Protein AF-A0A353GK54-F1 (afdb_monomer_lite)

Secondary structure (DSSP, 8-state):
-----------TTSSSSSSTT-HHHHHHHHTT--HHHHHTTPEEEEEEEE--HHHHHHHH----HHHHHHHHTTTT-TTTGGGGGSHHHHHHHHHHHHHSS----HHHHHHHGGG-SEEEEEEEEEEEEE-TT-EEE----GGGTT--TTS-EEEEEEEEEEEE-TT-EEEEESSEEEEEEEEEEE-TT-EEEEE--SS-TTTT-STT-STT---

Foldseek 3Di:
DDDDDDDPDDPPPPPPPPPCDDPQVVLCVLVVHDVVCQVVFHKDKDKDWAFDLVSLLVNQEPDDLVRLQVVVCVQCPVVCVVCCPPPSVLVSQSVNSRYHVHDDDPVSVVVCNVLGGAIEIAMGGAEDEFEAQGEAEQEDDCVVVPDDLLHAHAYEYRYAEYEAEHLYEYEYERYHYGYHYNYYHYDHNYYYHYYYHLDDSVNCPDPPPDPVNHD

Structure (mmCIF, N/CA/C/O backbone):
data_AF-A0A353GK54-F1
#
_entry.id   AF-A0A353GK54-F1
#
loop_
_atom_site.group_PDB
_atom_site.id
_atom_site.type_symbol
_atom_site.label_atom_id
_atom_site.label_alt_id
_atom_site.label_comp_id
_atom_site.label_asym_id
_atom_site.label_entity_id
_atom_site.label_seq_id
_atom_site.pdbx_PDB_ins_code
_atom_site.Cartn_x
_atom_site.Cartn_y
_atom_site.Cartn_z
_atom_site.occupancy
_atom_site.B_iso_or_equiv
_atom_site.auth_seq_id
_atom_site.auth_comp_id
_atom_site.auth_asym_id
_atom_site.auth_atom_id
_atom_site.pdbx_PDB_model_num
ATOM 1 N N . MET A 1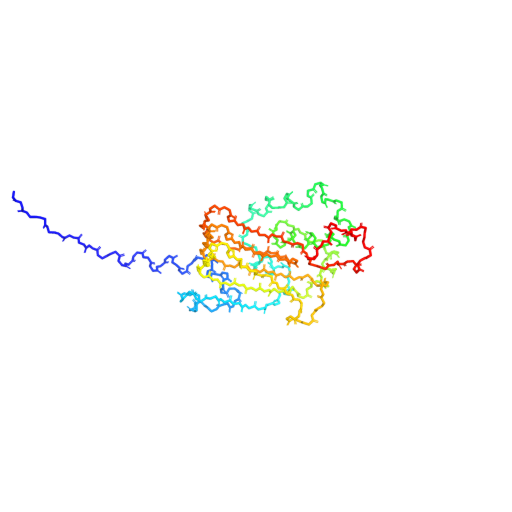 1 ? -44.451 40.530 21.357 1.00 36.16 1 MET A N 1
ATOM 2 C CA . MET A 1 1 ? -45.351 39.411 21.011 1.00 36.16 1 MET A CA 1
ATOM 3 C C . MET A 1 1 ? -45.200 39.181 19.517 1.00 36.16 1 MET A C 1
ATOM 5 O O . MET A 1 1 ? -45.558 40.076 18.771 1.00 36.16 1 MET A O 1
ATOM 9 N N . THR A 1 2 ? -44.299 38.265 19.138 1.00 37.62 2 THR A N 1
ATOM 10 C CA . THR A 1 2 ? -44.623 36.966 18.488 1.00 37.62 2 THR A CA 1
ATOM 11 C C . THR A 1 2 ? -45.046 37.216 17.031 1.00 37.62 2 THR A C 1
ATOM 13 O O . THR A 1 2 ? -46.020 37.915 16.804 1.00 37.62 2 THR A O 1
ATOM 16 N N . THR A 1 3 ? -44.291 36.812 16.004 1.00 33.19 3 THR A N 1
ATOM 17 C CA . THR A 1 3 ? -44.149 35.407 15.584 1.00 33.19 3 THR A CA 1
ATOM 18 C C . THR A 1 3 ? -42.961 35.230 14.624 1.00 33.19 3 THR A C 1
ATOM 20 O O . THR A 1 3 ? -42.839 35.953 13.638 1.00 33.19 3 THR A O 1
ATOM 23 N N . LEU A 1 4 ? -42.113 34.244 14.930 1.00 37.47 4 LEU A N 1
ATOM 24 C CA . LEU A 1 4 ? -41.144 33.597 14.039 1.00 37.47 4 LEU A CA 1
ATOM 25 C C . LEU A 1 4 ? -41.892 32.633 13.108 1.00 37.47 4 LEU A C 1
ATOM 27 O O . LEU A 1 4 ? -42.652 31.808 13.608 1.00 37.47 4 LEU A O 1
ATOM 31 N N . LEU A 1 5 ? -41.642 32.687 11.798 1.00 36.38 5 LEU A N 1
ATOM 32 C CA . LEU A 1 5 ? -42.006 31.618 10.862 1.00 36.38 5 LEU A CA 1
ATOM 33 C C . LEU A 1 5 ? -40.873 31.398 9.849 1.00 36.38 5 LEU A C 1
ATOM 35 O O . LEU A 1 5 ? -40.682 32.177 8.922 1.00 36.38 5 LEU A O 1
ATOM 39 N N . ASN A 1 6 ? -40.118 30.334 10.123 1.00 36.62 6 ASN A N 1
ATOM 40 C CA . ASN A 1 6 ? -39.651 29.283 9.217 1.00 36.62 6 ASN A CA 1
ATOM 41 C C . ASN A 1 6 ? -39.195 29.668 7.800 1.00 36.62 6 ASN A C 1
ATOM 43 O O . ASN A 1 6 ? -40.001 29.715 6.878 1.00 36.62 6 ASN A O 1
ATOM 47 N N . ASN A 1 7 ? -37.873 29.720 7.621 1.00 32.91 7 ASN A N 1
ATOM 48 C CA . ASN A 1 7 ? -37.203 29.283 6.395 1.00 32.91 7 ASN A CA 1
ATOM 49 C C . ASN A 1 7 ? -36.235 28.149 6.765 1.00 32.91 7 ASN A C 1
ATOM 51 O O . ASN A 1 7 ? -35.078 28.391 7.093 1.00 32.91 7 ASN A O 1
ATOM 55 N N . LEU A 1 8 ? -36.734 26.913 6.751 1.00 35.00 8 LEU A N 1
ATOM 56 C CA . LEU A 1 8 ? -35.899 25.725 6.585 1.00 35.00 8 LEU A CA 1
ATOM 57 C C . LEU A 1 8 ? -35.830 25.481 5.079 1.00 35.00 8 LEU A C 1
ATOM 59 O O . LEU A 1 8 ? -36.733 24.880 4.502 1.00 35.00 8 LEU A O 1
ATOM 63 N N . GLN A 1 9 ? -34.805 26.044 4.441 1.00 37.19 9 GLN A N 1
ATOM 64 C CA . GLN A 1 9 ? -34.390 25.588 3.124 1.00 37.19 9 GLN A CA 1
ATOM 65 C C . GLN A 1 9 ? -33.602 24.297 3.311 1.00 37.19 9 GLN A C 1
ATOM 67 O O . GLN A 1 9 ? -32.591 24.260 4.009 1.00 37.19 9 GLN A O 1
ATOM 72 N N . ASP A 1 10 ? -34.165 23.265 2.702 1.00 38.81 10 ASP A N 1
ATOM 73 C CA . ASP A 1 10 ? -33.601 21.976 2.345 1.00 38.81 10 ASP A CA 1
ATOM 74 C C . ASP A 1 10 ? -32.083 22.045 2.091 1.00 38.81 10 ASP A C 1
ATOM 76 O O . ASP A 1 10 ? -31.622 22.626 1.110 1.00 38.81 10 ASP A O 1
ATOM 80 N N . THR A 1 11 ? -31.291 21.476 3.001 1.00 37.97 11 THR A N 1
ATOM 81 C CA . THR A 1 11 ? -29.832 21.323 2.862 1.00 37.97 11 THR A CA 1
ATOM 82 C C . THR A 1 11 ? -29.451 19.956 2.287 1.00 37.97 11 THR A C 1
ATOM 84 O O . THR A 1 11 ? -28.332 19.492 2.492 1.00 37.97 11 THR A O 1
ATOM 87 N N . SER A 1 12 ? -30.369 19.279 1.597 1.00 40.59 12 SER A N 1
ATOM 88 C CA . SER A 1 12 ? -30.141 17.928 1.072 1.00 40.59 12 SER A CA 1
ATOM 89 C C . SER A 1 12 ? -29.325 17.885 -0.232 1.00 40.59 12 SER A C 1
ATOM 91 O O . SER A 1 12 ? -28.786 16.833 -0.559 1.00 40.59 12 SER A O 1
ATOM 93 N N . ASP A 1 13 ? -29.106 19.020 -0.905 1.00 35.91 13 ASP A N 1
ATOM 94 C CA . ASP A 1 13 ? -28.484 19.044 -2.242 1.00 35.91 13 ASP A CA 1
ATOM 95 C C . ASP A 1 13 ? -27.024 19.537 -2.297 1.00 35.91 13 ASP A C 1
ATOM 97 O O . ASP A 1 13 ? -26.462 19.685 -3.381 1.00 35.91 13 ASP A O 1
ATOM 101 N N . PHE A 1 14 ? -26.360 19.764 -1.157 1.00 35.44 14 PHE A N 1
ATOM 102 C CA . PHE A 1 14 ? -24.962 20.241 -1.150 1.00 35.44 14 PHE A CA 1
ATOM 103 C C . PHE A 1 14 ? -23.890 19.149 -1.002 1.00 35.44 14 PHE A C 1
ATOM 105 O O . PHE A 1 14 ? -22.706 19.469 -1.050 1.00 35.44 14 PHE A O 1
ATOM 112 N N . ASN A 1 15 ? -24.272 17.874 -0.848 1.00 40.94 15 ASN A N 1
ATOM 113 C CA . ASN A 1 15 ? -23.339 16.816 -0.431 1.00 40.94 15 ASN A CA 1
ATOM 114 C C . ASN A 1 15 ? -23.308 15.549 -1.302 1.00 40.94 15 ASN A C 1
ATOM 116 O O . ASN A 1 15 ? -22.659 14.587 -0.917 1.00 40.94 15 ASN A O 1
ATOM 120 N N . SER A 1 16 ? -23.944 15.508 -2.474 1.00 39.19 16 SER A N 1
ATOM 121 C CA . SER A 1 16 ? -23.876 14.321 -3.351 1.00 39.19 16 SER A CA 1
ATOM 122 C C . SER A 1 16 ? -22.817 14.422 -4.458 1.00 39.19 16 SER A C 1
ATOM 124 O O . SER A 1 16 ? -22.356 13.400 -4.958 1.00 39.19 16 SER A O 1
ATOM 126 N N . ALA A 1 17 ? -22.365 15.632 -4.805 1.00 35.38 17 ALA A N 1
ATOM 127 C CA . ALA A 1 17 ? -21.433 15.864 -5.915 1.00 35.38 17 ALA A CA 1
ATOM 128 C C . ALA A 1 17 ? -19.939 15.917 -5.518 1.00 35.38 17 ALA A C 1
ATOM 130 O O . ALA A 1 17 ? -19.083 15.962 -6.399 1.00 35.38 17 ALA A O 1
ATOM 131 N N . SER A 1 18 ? -19.597 15.901 -4.221 1.00 44.91 18 SER A N 1
ATOM 132 C CA . SER A 1 18 ? -18.201 15.928 -3.734 1.00 44.91 18 SER A CA 1
ATOM 133 C C . SER A 1 18 ? -17.635 14.556 -3.339 1.00 44.91 18 SER A C 1
ATOM 135 O O . SER A 1 18 ? -16.427 14.435 -3.160 1.00 44.91 18 SER A O 1
ATOM 137 N N . PHE A 1 19 ? -18.465 13.510 -3.258 1.00 44.91 19 PHE A N 1
ATOM 138 C CA . PHE A 1 19 ? -18.030 12.155 -2.885 1.00 44.91 19 PHE A CA 1
ATOM 139 C C . PHE A 1 19 ? -17.569 11.299 -4.073 1.00 44.91 19 PHE A C 1
ATOM 141 O O . PHE A 1 19 ? -16.802 10.361 -3.883 1.00 44.91 19 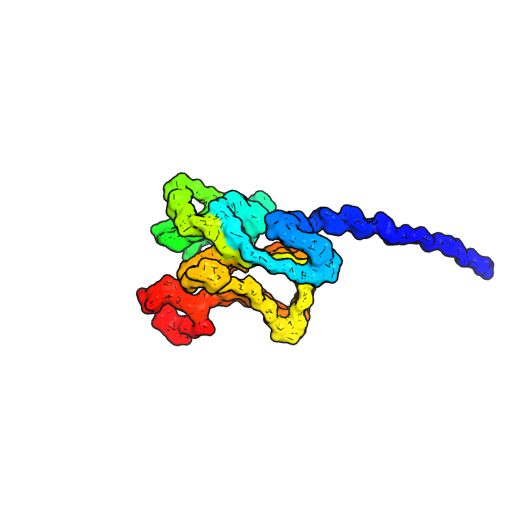PHE A O 1
ATOM 148 N N . GLN A 1 20 ? -17.968 11.639 -5.302 1.00 43.00 20 GLN A N 1
ATOM 149 C CA . GLN A 1 20 ? -17.615 10.884 -6.515 1.00 43.00 20 GLN A CA 1
ATOM 150 C C . GLN A 1 20 ? -16.184 11.135 -7.035 1.00 43.00 20 GLN A C 1
ATOM 152 O O . GLN A 1 20 ? -15.803 10.537 -8.033 1.00 43.00 20 GLN A O 1
ATOM 157 N N . ASN A 1 21 ? -15.375 11.965 -6.360 1.00 53.88 21 ASN A N 1
ATOM 158 C CA . ASN A 1 21 ? -13.991 12.278 -6.756 1.00 53.88 21 ASN A CA 1
ATOM 159 C C . ASN A 1 21 ? -12.983 12.193 -5.590 1.00 53.88 21 ASN A C 1
ATOM 161 O O . ASN A 1 21 ? -11.976 12.903 -5.593 1.00 53.88 21 ASN A O 1
ATOM 165 N N . SER A 1 22 ? -13.230 11.368 -4.568 1.00 79.50 22 SER A N 1
ATOM 166 C CA . SER A 1 22 ? -12.184 11.094 -3.577 1.00 79.50 22 SER A CA 1
ATOM 167 C C . SER A 1 22 ? -11.106 10.197 -4.196 1.00 79.50 22 SER A C 1
ATOM 169 O O . SER A 1 22 ? -11.397 9.275 -4.961 1.00 79.50 22 SER A O 1
ATOM 171 N N . GLU A 1 23 ? -9.842 10.464 -3.863 1.00 91.50 23 GLU A N 1
ATOM 172 C CA . GLU A 1 23 ? -8.692 9.635 -4.251 1.00 91.50 23 GLU A CA 1
ATOM 173 C C . GLU A 1 23 ? -8.919 8.145 -3.938 1.00 91.50 23 GLU A C 1
ATOM 175 O O . GLU A 1 23 ? -8.514 7.286 -4.719 1.00 91.50 23 GLU A O 1
ATOM 180 N N . PHE A 1 24 ? -9.666 7.859 -2.863 1.00 95.44 24 PHE A N 1
ATOM 181 C CA . PHE A 1 24 ? -10.167 6.534 -2.509 1.00 95.44 24 PHE A CA 1
ATOM 182 C C . PHE A 1 24 ? -10.844 5.811 -3.679 1.00 95.44 24 PHE A C 1
ATOM 184 O O . PHE A 1 24 ? -10.430 4.711 -4.039 1.00 95.44 24 PHE A O 1
ATOM 191 N N . TYR A 1 25 ? -11.893 6.407 -4.262 1.00 95.38 25 TYR A N 1
ATOM 192 C CA . TYR A 1 25 ? -12.693 5.760 -5.304 1.00 95.38 25 TYR A CA 1
ATOM 193 C C . TYR A 1 25 ? -11.931 5.670 -6.624 1.00 95.38 25 TYR A C 1
ATOM 195 O O . TYR A 1 25 ? -12.057 4.669 -7.325 1.00 95.38 25 TYR A O 1
ATOM 203 N N . ALA A 1 26 ? -11.099 6.669 -6.936 1.00 94.94 26 ALA A N 1
ATOM 204 C CA . ALA A 1 26 ? -10.225 6.618 -8.105 1.00 94.94 26 ALA A CA 1
ATOM 205 C C . ALA A 1 26 ? -9.241 5.439 -8.014 1.00 94.94 26 ALA A C 1
ATOM 207 O O . ALA A 1 26 ? -9.058 4.699 -8.981 1.00 94.94 26 ALA A O 1
ATOM 208 N N . LEU A 1 27 ? -8.648 5.226 -6.837 1.00 96.12 27 LEU A N 1
ATOM 209 C CA . LEU A 1 27 ? -7.721 4.124 -6.608 1.00 96.12 27 LEU A CA 1
ATOM 210 C C . LEU A 1 27 ? -8.433 2.772 -6.537 1.00 96.12 27 LEU A C 1
ATOM 212 O O . LEU A 1 27 ? -7.977 1.814 -7.150 1.00 96.12 27 LEU A O 1
ATOM 216 N N . ALA A 1 28 ? -9.581 2.697 -5.863 1.00 96.94 28 ALA A N 1
ATOM 217 C CA . ALA A 1 28 ? -10.411 1.495 -5.833 1.00 96.94 28 ALA A CA 1
ATOM 218 C C . ALA A 1 28 ? -10.820 1.061 -7.249 1.00 96.94 28 ALA A C 1
ATOM 220 O O . ALA A 1 28 ? -10.727 -0.119 -7.583 1.00 96.94 28 ALA A O 1
ATOM 221 N N . GLN A 1 29 ? -11.194 2.016 -8.106 1.00 96.25 29 GLN A N 1
ATOM 222 C CA . GLN A 1 29 ? -11.504 1.748 -9.506 1.00 96.25 29 GLN A CA 1
ATOM 223 C C . GLN A 1 29 ? -10.281 1.233 -10.275 1.00 96.25 29 GLN A C 1
ATOM 225 O O . GLN A 1 29 ? -10.407 0.273 -11.032 1.00 96.25 29 GLN A O 1
ATOM 230 N N . ALA A 1 30 ? -9.103 1.833 -10.075 1.00 95.38 30 ALA A N 1
ATOM 231 C CA . ALA A 1 30 ? -7.861 1.384 -10.709 1.00 95.38 30 ALA A CA 1
ATOM 232 C C . ALA A 1 30 ? -7.455 -0.039 -10.280 1.00 95.38 30 ALA A C 1
ATOM 234 O O . ALA A 1 30 ? -6.877 -0.776 -11.072 1.00 95.38 30 ALA A O 1
ATOM 235 N N . LEU A 1 31 ? -7.811 -0.440 -9.056 1.00 95.75 31 LEU A N 1
ATOM 236 C CA . LEU A 1 31 ? -7.628 -1.796 -8.529 1.00 95.75 31 LEU A CA 1
ATOM 237 C C . LEU A 1 31 ? -8.717 -2.783 -8.985 1.00 95.75 31 LEU A C 1
ATOM 239 O O . LEU A 1 31 ? -8.662 -3.960 -8.638 1.00 95.75 31 LEU A O 1
ATOM 243 N N . GLY A 1 32 ? -9.721 -2.327 -9.741 1.00 96.19 32 GLY A N 1
ATOM 244 C CA . GLY A 1 32 ? -10.839 -3.161 -10.183 1.00 96.19 32 GLY A CA 1
ATOM 245 C C . GLY A 1 32 ? -11.815 -3.538 -9.064 1.00 96.19 32 GLY A C 1
ATOM 246 O O . GLY A 1 32 ? -12.544 -4.520 -9.199 1.00 96.19 32 GLY A O 1
ATOM 247 N N . HIS A 1 33 ? -11.833 -2.791 -7.956 1.00 97.88 33 HIS A N 1
ATOM 248 C CA . HIS A 1 33 ? -12.764 -3.022 -6.856 1.00 97.88 33 HIS A CA 1
ATOM 249 C C . HIS A 1 33 ? -14.171 -2.504 -7.179 1.00 97.88 33 HIS A C 1
ATOM 251 O O . HIS A 1 33 ? -14.352 -1.510 -7.884 1.00 97.88 33 HIS A O 1
ATOM 257 N N . ASP A 1 34 ? -15.176 -3.194 -6.642 1.00 97.06 34 ASP A N 1
ATOM 258 C CA . ASP A 1 34 ? -16.588 -2.894 -6.862 1.00 97.06 34 ASP A CA 1
ATOM 259 C C . ASP A 1 34 ? -17.010 -1.665 -6.044 1.00 97.06 34 ASP A C 1
ATOM 261 O O . ASP A 1 34 ? -17.098 -1.708 -4.816 1.00 97.06 34 ASP A O 1
ATOM 265 N N . LEU A 1 35 ? -17.254 -0.547 -6.731 1.00 95.88 35 LEU A N 1
ATOM 266 C CA . LEU A 1 35 ? -17.563 0.722 -6.075 1.00 95.88 35 LEU A CA 1
ATOM 267 C C . LEU A 1 35 ? -18.936 0.718 -5.392 1.00 95.88 35 LEU A C 1
ATOM 269 O O . LEU A 1 35 ? -19.119 1.461 -4.429 1.00 95.88 35 LEU A O 1
ATOM 273 N N . GLU A 1 36 ? -19.882 -0.100 -5.866 1.00 95.19 36 GLU A N 1
ATOM 274 C CA . GLU A 1 36 ? -21.208 -0.219 -5.254 1.00 95.19 36 GLU A CA 1
ATOM 275 C C . GLU A 1 36 ? -21.068 -0.871 -3.878 1.00 95.19 36 GLU A C 1
ATOM 277 O O . GLU A 1 36 ? -21.439 -0.263 -2.873 1.00 95.19 36 GLU A O 1
ATOM 282 N N . LYS A 1 37 ? -20.365 -2.006 -3.808 1.00 95.75 37 LYS A N 1
ATOM 283 C CA . LYS A 1 37 ? -20.032 -2.680 -2.542 1.00 95.75 37 LYS A CA 1
ATOM 284 C C . LYS A 1 37 ? -19.296 -1.776 -1.560 1.00 95.75 37 LYS A C 1
ATOM 286 O O . LYS A 1 37 ? -19.637 -1.723 -0.381 1.00 95.75 37 LYS A O 1
ATOM 291 N N . LEU A 1 38 ? -18.305 -1.023 -2.040 1.00 95.88 38 LEU A N 1
ATOM 292 C CA . LEU A 1 38 ? -17.570 -0.079 -1.193 1.00 95.88 38 LEU A CA 1
ATOM 293 C C . LEU A 1 38 ? -18.480 1.030 -0.647 1.00 95.88 38 LEU A C 1
ATOM 295 O O . LEU A 1 38 ? -18.333 1.422 0.510 1.00 95.88 38 LEU A O 1
ATOM 299 N N . SER A 1 39 ? -19.427 1.521 -1.453 1.00 92.19 39 SER A N 1
ATOM 300 C CA . SER A 1 39 ? -20.397 2.536 -1.023 1.00 92.19 39 SER A CA 1
ATOM 301 C C . SER A 1 39 ? -21.405 2.008 0.005 1.00 92.19 39 SER A C 1
ATOM 303 O O . SER A 1 39 ? -21.896 2.774 0.833 1.00 92.19 39 SER A O 1
ATOM 305 N N . GLU A 1 40 ? -21.652 0.697 0.002 1.00 94.38 40 GLU A N 1
ATOM 306 C CA . GLU A 1 40 ? -22.457 -0.016 1.000 1.00 94.38 40 GLU A CA 1
ATOM 307 C C . GLU A 1 40 ? -21.662 -0.356 2.277 1.00 94.38 40 GLU A C 1
ATOM 309 O O . GLU A 1 40 ? -22.225 -0.868 3.246 1.00 94.38 40 GLU A O 1
ATOM 314 N N . GLY A 1 41 ? -20.367 -0.020 2.317 1.00 91.56 41 GLY A N 1
ATOM 315 C CA . GLY A 1 41 ? -19.484 -0.248 3.461 1.00 91.56 41 GLY A CA 1
ATOM 316 C C . GLY A 1 41 ? -18.809 -1.620 3.475 1.00 91.56 41 GLY A C 1
ATOM 317 O O . GLY A 1 41 ? -18.182 -1.972 4.475 1.00 91.56 41 GLY A O 1
ATOM 318 N N . GLU A 1 42 ? -18.909 -2.396 2.393 1.00 96.31 42 GLU A N 1
ATOM 319 C CA . GLU A 1 42 ? -18.187 -3.661 2.271 1.00 96.31 42 GLU A CA 1
ATOM 320 C C . GLU A 1 42 ? -16.682 -3.441 2.044 1.00 96.31 42 GLU A C 1
ATOM 322 O O . GLU A 1 42 ? -16.234 -2.424 1.511 1.00 96.31 42 GLU A O 1
ATOM 327 N N . GLU A 1 43 ? -15.887 -4.438 2.432 1.00 97.69 43 GLU A N 1
ATOM 328 C CA . GLU A 1 43 ? -14.460 -4.516 2.124 1.00 97.69 43 GLU A CA 1
ATOM 329 C C . GLU A 1 43 ? -14.264 -5.307 0.823 1.00 97.69 43 GLU A C 1
ATOM 331 O O . GLU A 1 43 ? -14.739 -6.435 0.687 1.00 97.69 43 GLU A O 1
ATOM 336 N N . CYS A 1 44 ? -13.533 -4.731 -0.132 1.00 98.38 44 CYS A N 1
ATOM 337 C CA . CYS A 1 44 ? -13.073 -5.440 -1.322 1.00 98.38 44 CYS A CA 1
ATOM 338 C C . CYS A 1 44 ? -11.629 -5.900 -1.119 1.00 98.38 44 CYS A C 1
ATOM 340 O O . CYS A 1 44 ? -10.776 -5.099 -0.739 1.00 98.38 44 CYS A O 1
ATOM 342 N N . CYS A 1 45 ? -11.349 -7.166 -1.428 1.00 98.19 45 CYS A N 1
ATOM 343 C CA . CYS A 1 45 ? -10.002 -7.728 -1.441 1.00 98.19 45 CYS A CA 1
ATOM 344 C C . CYS A 1 45 ? -9.779 -8.466 -2.759 1.00 98.19 45 CYS A C 1
ATOM 346 O O . CYS A 1 45 ? -10.550 -9.361 -3.112 1.00 98.19 45 CYS A O 1
ATOM 348 N N . THR A 1 46 ? -8.713 -8.115 -3.468 1.00 97.44 46 THR A N 1
ATOM 349 C CA . THR A 1 46 ? -8.288 -8.790 -4.694 1.00 97.44 46 THR A CA 1
ATOM 350 C C . THR A 1 46 ? -6.800 -9.112 -4.645 1.00 97.44 46 THR A C 1
ATOM 352 O O . THR A 1 46 ? -6.040 -8.555 -3.852 1.00 97.44 46 THR A O 1
ATOM 355 N N . TYR A 1 47 ? -6.395 -10.050 -5.494 1.00 97.56 47 TYR A N 1
ATOM 356 C CA . TYR A 1 47 ? -5.004 -10.414 -5.716 1.00 97.56 47 TYR A CA 1
ATOM 357 C C . TYR A 1 47 ? -4.686 -10.090 -7.170 1.00 97.56 47 TYR A C 1
ATOM 359 O O . TYR A 1 47 ? -5.347 -10.616 -8.067 1.00 97.56 47 TYR A O 1
ATOM 367 N N . ILE A 1 48 ? -3.735 -9.188 -7.394 1.00 96.50 48 ILE A N 1
ATOM 368 C CA . ILE A 1 48 ? -3.400 -8.669 -8.722 1.00 96.50 48 ILE A CA 1
ATOM 369 C C . ILE A 1 48 ? -1.919 -8.871 -9.026 1.00 96.50 48 ILE A C 1
ATOM 371 O O . ILE A 1 48 ? -1.084 -8.966 -8.124 1.00 96.50 48 ILE A O 1
ATOM 375 N N . GLU A 1 49 ? -1.615 -8.905 -10.316 1.00 96.56 49 GLU A N 1
ATOM 376 C CA . GLU A 1 49 ? -0.260 -8.908 -10.854 1.00 96.56 49 GLU A CA 1
ATOM 377 C C . GLU A 1 49 ? 0.019 -7.544 -11.485 1.00 96.56 49 GLU A C 1
ATOM 379 O O . GLU A 1 49 ? -0.768 -7.075 -12.310 1.00 96.56 49 GLU A O 1
ATOM 384 N N . ILE A 1 50 ? 1.130 -6.907 -11.110 1.00 96.38 50 ILE A N 1
ATOM 385 C CA . ILE A 1 50 ? 1.564 -5.641 -11.709 1.00 96.38 50 ILE A CA 1
ATOM 386 C C . ILE A 1 50 ? 2.780 -5.909 -12.610 1.00 96.38 50 ILE A C 1
ATOM 388 O O . ILE A 1 50 ? 3.865 -6.206 -12.106 1.00 96.38 50 ILE A O 1
ATOM 392 N N . PRO A 1 51 ? 2.638 -5.814 -13.942 1.00 94.94 51 PRO A N 1
ATOM 393 C CA . PRO A 1 51 ? 3.655 -6.255 -14.895 1.00 94.94 51 PRO A CA 1
ATOM 394 C C . PRO A 1 51 ? 4.831 -5.288 -15.056 1.00 94.94 51 PRO A C 1
ATOM 396 O O . PRO A 1 51 ? 5.863 -5.686 -15.596 1.00 94.94 51 PRO A O 1
ATOM 399 N N . THR A 1 52 ? 4.692 -4.021 -14.654 1.00 93.31 52 THR A N 1
ATOM 400 C CA . THR A 1 52 ? 5.718 -2.991 -14.871 1.00 93.31 52 THR A CA 1
ATOM 401 C C . THR A 1 52 ? 5.905 -2.091 -13.655 1.00 93.31 52 THR A C 1
ATOM 403 O O . THR A 1 52 ? 4.991 -1.881 -12.859 1.00 93.31 52 THR A O 1
ATOM 406 N N . LEU A 1 53 ? 7.101 -1.513 -13.524 1.00 92.00 53 LEU A N 1
ATOM 407 C CA . LEU A 1 53 ? 7.403 -0.565 -12.447 1.00 92.00 53 LEU A CA 1
ATOM 408 C C . LEU A 1 53 ? 6.666 0.763 -12.636 1.00 92.00 53 LEU A C 1
ATOM 410 O O . LEU A 1 53 ? 6.352 1.442 -11.664 1.00 92.00 53 LEU A O 1
ATOM 414 N N . GLU A 1 54 ? 6.362 1.124 -13.880 1.00 92.44 54 GLU A N 1
ATOM 415 C CA . GLU A 1 54 ? 5.524 2.265 -14.223 1.00 92.44 54 GLU A CA 1
ATOM 416 C C . GLU A 1 54 ? 4.087 2.069 -13.715 1.00 92.44 54 GLU A C 1
ATOM 418 O O . GLU A 1 54 ? 3.565 2.944 -13.028 1.00 92.44 54 GLU A O 1
ATOM 423 N N . GLU A 1 55 ? 3.480 0.904 -13.950 1.00 94.94 55 GLU A N 1
ATOM 424 C CA . GLU A 1 55 ? 2.156 0.587 -13.395 1.00 94.94 55 GLU A CA 1
ATOM 425 C C . GLU A 1 55 ? 2.189 0.492 -11.865 1.00 94.94 55 GLU A C 1
ATOM 427 O O . GLU A 1 55 ? 1.300 1.010 -11.189 1.00 94.94 55 GLU A O 1
ATOM 432 N N . ALA A 1 56 ? 3.252 -0.084 -11.295 1.00 95.06 56 ALA A N 1
ATOM 433 C CA . ALA A 1 56 ? 3.448 -0.116 -9.847 1.00 95.06 56 ALA A CA 1
ATOM 434 C C . ALA A 1 56 ? 3.532 1.298 -9.264 1.00 95.06 56 ALA A C 1
ATOM 436 O O . ALA A 1 56 ? 2.944 1.576 -8.222 1.00 95.06 56 ALA A O 1
ATOM 437 N N . ARG A 1 57 ? 4.221 2.221 -9.942 1.00 94.50 57 ARG A N 1
ATOM 438 C CA . ARG A 1 57 ? 4.315 3.627 -9.536 1.00 94.50 57 ARG A CA 1
ATOM 439 C C . ARG A 1 57 ? 2.947 4.304 -9.493 1.00 94.50 57 ARG A C 1
ATOM 441 O O . ARG A 1 57 ? 2.727 5.111 -8.587 1.00 94.50 57 ARG A O 1
ATOM 448 N N . ASP A 1 58 ? 2.077 3.993 -10.449 1.00 93.00 58 ASP A N 1
ATOM 449 C CA . ASP A 1 58 ? 0.740 4.577 -10.566 1.00 93.00 58 ASP A CA 1
ATOM 450 C C . ASP A 1 58 ? -0.255 3.978 -9.562 1.00 93.00 58 ASP A C 1
ATOM 452 O O . ASP A 1 58 ? -1.090 4.707 -9.018 1.00 93.00 58 ASP A O 1
ATOM 456 N N . LEU A 1 59 ? -0.146 2.679 -9.275 1.00 95.00 59 LEU A N 1
ATOM 457 C CA . LEU A 1 59 ? -1.032 1.980 -8.343 1.00 95.00 59 LEU A CA 1
ATOM 458 C C . LEU A 1 59 ? -0.566 2.109 -6.889 1.00 95.00 59 LEU A C 1
ATOM 460 O O . LEU A 1 59 ? -1.344 2.497 -6.024 1.00 95.00 59 LEU A O 1
ATOM 464 N N . LEU A 1 60 ? 0.706 1.842 -6.600 1.00 95.81 60 LEU A N 1
ATOM 465 C CA . LEU A 1 60 ? 1.212 1.719 -5.229 1.00 95.81 60 LEU A CA 1
ATOM 466 C C . LEU A 1 60 ? 1.591 3.056 -4.585 1.00 95.81 60 LEU A C 1
ATOM 468 O O . LEU A 1 60 ? 1.840 3.092 -3.382 1.00 95.81 60 LEU A O 1
ATOM 472 N N . SER A 1 61 ? 1.673 4.163 -5.328 1.00 94.38 61 SER A N 1
ATOM 473 C CA . SER A 1 61 ? 2.107 5.444 -4.762 1.00 94.38 61 SER A CA 1
ATOM 474 C C . SER A 1 61 ? 1.304 6.626 -5.277 1.00 94.38 61 SER A C 1
ATOM 476 O O . SER A 1 61 ? 1.358 6.991 -6.452 1.00 94.38 61 SER A O 1
ATOM 478 N N . ARG A 1 62 ? 0.642 7.316 -4.344 1.00 92.81 62 ARG A N 1
ATOM 479 C CA . ARG A 1 62 ? -0.063 8.569 -4.622 1.00 92.81 62 ARG A CA 1
ATOM 480 C C . ARG A 1 62 ? 0.734 9.846 -4.373 1.00 92.81 62 ARG A C 1
ATOM 482 O O . ARG A 1 62 ? 0.194 10.936 -4.507 1.00 92.81 62 ARG A O 1
ATOM 489 N N . ALA A 1 63 ? 2.028 9.715 -4.089 1.00 92.31 63 ALA A N 1
ATOM 490 C CA . ALA A 1 63 ? 2.879 10.862 -3.806 1.00 92.31 63 ALA A CA 1
ATOM 491 C C . ALA A 1 63 ? 2.927 11.861 -4.973 1.00 92.31 63 ALA A C 1
ATOM 493 O O . ALA A 1 63 ? 3.160 11.469 -6.128 1.00 92.31 63 ALA A O 1
ATOM 494 N N . THR A 1 64 ? 2.776 13.147 -4.656 1.00 92.56 64 THR A N 1
ATOM 495 C CA . THR A 1 64 ? 2.962 14.252 -5.606 1.00 92.56 64 THR A CA 1
ATOM 496 C C . THR A 1 64 ? 4.413 14.312 -6.104 1.00 92.56 64 THR A C 1
ATOM 498 O O . THR A 1 64 ? 5.312 13.737 -5.478 1.00 92.56 64 THR A O 1
ATOM 501 N N . PRO A 1 65 ? 4.703 14.999 -7.226 1.00 93.56 65 PRO A N 1
ATOM 502 C CA . PRO A 1 65 ? 6.081 15.195 -7.680 1.00 93.56 65 PRO A CA 1
ATOM 503 C C . PRO A 1 65 ? 6.996 15.775 -6.591 1.00 93.56 65 PRO A C 1
ATOM 505 O O . PRO A 1 65 ? 8.127 15.319 -6.423 1.00 93.56 65 PRO A O 1
ATOM 508 N N . GLU A 1 66 ? 6.497 16.730 -5.809 1.00 93.94 66 GLU A N 1
ATOM 509 C CA . GLU A 1 66 ? 7.226 17.366 -4.715 1.00 93.94 66 GLU A CA 1
ATOM 510 C C . GLU A 1 66 ? 7.492 16.379 -3.569 1.00 93.94 66 GLU A C 1
ATOM 512 O O . GLU A 1 66 ? 8.624 16.267 -3.092 1.00 93.94 66 GLU A O 1
ATOM 517 N N . GLU A 1 67 ? 6.486 15.602 -3.162 1.00 93.88 67 GLU A N 1
ATOM 518 C CA . GLU A 1 67 ? 6.638 14.567 -2.133 1.00 93.88 67 GLU A CA 1
ATOM 519 C C . GLU A 1 67 ? 7.611 13.474 -2.565 1.00 93.88 67 GLU A C 1
ATOM 521 O O . GLU A 1 67 ? 8.401 12.988 -1.757 1.00 93.88 67 GLU A O 1
ATOM 526 N N . ARG A 1 68 ? 7.607 13.105 -3.848 1.00 93.88 68 ARG A N 1
ATOM 527 C CA . ARG A 1 68 ? 8.544 12.122 -4.404 1.00 93.88 68 ARG A CA 1
ATOM 528 C C . ARG A 1 68 ? 9.989 12.593 -4.304 1.00 93.88 68 ARG A C 1
ATOM 530 O O . ARG A 1 68 ? 10.860 11.779 -4.003 1.00 93.88 68 ARG A O 1
ATOM 537 N N . VAL A 1 69 ? 10.253 13.886 -4.500 1.00 92.06 69 VAL A N 1
ATOM 538 C CA . VAL A 1 69 ? 11.588 14.469 -4.283 1.00 92.06 69 VAL A CA 1
ATOM 539 C C . VAL A 1 69 ? 11.997 14.364 -2.814 1.00 92.06 69 VAL A C 1
ATOM 541 O O . VAL A 1 69 ? 13.137 14.001 -2.530 1.00 92.06 69 VAL A O 1
ATOM 544 N N . VAL A 1 70 ? 11.079 14.627 -1.880 1.00 91.00 70 VAL A N 1
ATOM 545 C CA . VAL A 1 70 ? 11.349 14.489 -0.439 1.00 91.00 70 VAL A CA 1
ATOM 546 C C . VAL A 1 70 ? 11.617 13.028 -0.072 1.00 91.00 70 VAL A C 1
ATOM 548 O O . VAL A 1 70 ? 12.637 12.730 0.546 1.00 91.00 70 VAL A O 1
ATOM 551 N N . ARG A 1 71 ? 10.767 12.095 -0.518 1.00 90.81 71 ARG A N 1
ATOM 552 C CA . ARG A 1 71 ? 10.950 10.648 -0.309 1.00 90.81 71 ARG A CA 1
ATOM 553 C C . ARG A 1 71 ? 12.267 10.149 -0.894 1.00 90.81 71 ARG A C 1
ATOM 555 O O . ARG A 1 71 ? 12.910 9.289 -0.310 1.00 90.81 71 ARG A O 1
ATOM 562 N N . GLN A 1 72 ? 12.733 10.718 -2.004 1.00 89.38 72 GLN A N 1
ATOM 563 C CA . GLN A 1 72 ? 14.008 10.314 -2.597 1.00 89.38 72 GLN A CA 1
ATOM 564 C C . GLN A 1 72 ? 15.200 10.523 -1.654 1.00 89.38 72 GLN A C 1
ATOM 566 O O . GLN A 1 72 ? 16.207 9.842 -1.806 1.00 89.38 72 GLN A O 1
ATOM 571 N N . GLN A 1 73 ? 15.095 11.425 -0.674 1.00 84.44 73 GLN A N 1
ATOM 572 C CA . GLN A 1 73 ? 16.153 11.665 0.309 1.00 84.44 73 GLN A CA 1
ATOM 573 C C . GLN A 1 73 ? 16.293 10.520 1.322 1.00 84.44 73 GLN A C 1
ATOM 575 O O . GLN A 1 73 ? 17.359 10.368 1.920 1.00 84.44 73 GLN A O 1
ATOM 580 N N . THR A 1 74 ? 15.242 9.715 1.525 1.00 79.94 74 THR A N 1
ATOM 581 C CA . THR A 1 74 ? 15.295 8.546 2.413 1.00 79.94 74 THR A CA 1
ATOM 582 C C . THR A 1 74 ? 15.892 7.338 1.703 1.00 79.94 74 THR A C 1
ATOM 584 O O . THR A 1 74 ? 16.618 6.573 2.333 1.00 79.94 74 THR A O 1
ATOM 587 N N . PHE A 1 75 ? 15.658 7.197 0.395 1.00 70.12 75 PHE A N 1
ATOM 588 C CA . PHE A 1 75 ? 16.318 6.201 -0.450 1.00 70.12 75 PHE A CA 1
ATOM 589 C C . PHE A 1 75 ? 17.788 6.592 -0.681 1.00 70.12 75 PHE A C 1
ATOM 591 O O . PHE A 1 75 ? 18.100 7.710 -1.077 1.00 70.12 75 PHE A O 1
ATOM 598 N N . PHE A 1 76 ? 18.715 5.666 -0.426 1.00 66.75 76 PHE A N 1
ATOM 599 C CA . PHE A 1 76 ? 20.169 5.892 -0.488 1.00 66.75 76 PHE A CA 1
ATOM 600 C C . PHE A 1 76 ? 20.727 6.931 0.502 1.00 66.75 76 PHE A C 1
ATOM 602 O O . PHE A 1 76 ? 21.823 7.456 0.291 1.00 66.75 76 PHE A O 1
ATOM 609 N N . HIS A 1 77 ? 20.039 7.171 1.627 1.00 66.19 77 HIS A N 1
ATOM 610 C CA . HIS A 1 77 ? 20.634 7.839 2.792 1.00 66.19 77 HIS A CA 1
ATOM 611 C C . HIS A 1 77 ? 21.998 7.189 3.136 1.00 66.19 77 HIS A C 1
ATOM 613 O O . HIS A 1 77 ? 22.126 5.974 2.975 1.00 66.19 77 HIS A O 1
ATOM 619 N N . PRO A 1 78 ? 23.026 7.914 3.631 1.00 61.84 78 PRO A N 1
ATOM 620 C CA . PRO A 1 78 ? 24.372 7.356 3.839 1.00 61.84 78 PRO A CA 1
ATOM 621 C C . PRO A 1 78 ? 24.429 6.030 4.617 1.00 61.84 78 PRO A C 1
ATOM 623 O O . PRO A 1 78 ? 25.298 5.203 4.356 1.00 61.84 78 PRO A O 1
ATOM 626 N N . ALA A 1 79 ? 23.469 5.801 5.519 1.00 58.72 79 ALA A N 1
ATOM 627 C CA . ALA A 1 79 ? 23.309 4.550 6.267 1.00 58.72 79 ALA A CA 1
ATOM 628 C C . ALA A 1 79 ? 22.926 3.329 5.399 1.00 58.72 79 ALA A C 1
ATOM 630 O O . ALA A 1 79 ? 23.276 2.207 5.745 1.00 58.72 79 ALA A O 1
ATOM 631 N N . ILE A 1 80 ? 22.242 3.538 4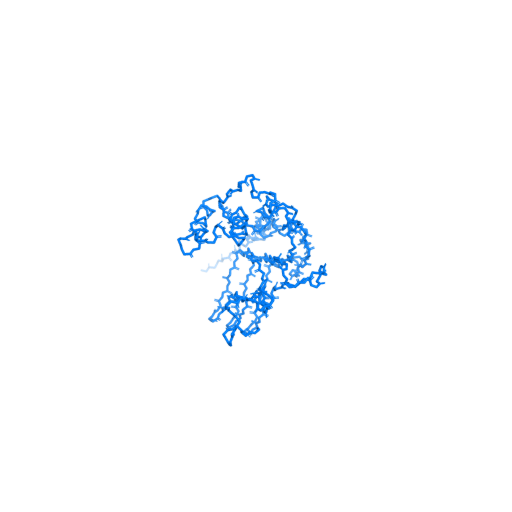.269 1.00 62.25 80 ILE A N 1
ATOM 632 C CA . ILE A 1 80 ? 21.808 2.493 3.324 1.00 62.25 80 ILE A CA 1
ATOM 633 C C . ILE A 1 80 ? 22.519 2.579 1.964 1.00 62.25 80 ILE A C 1
ATOM 635 O O . ILE A 1 80 ? 22.447 1.647 1.169 1.00 62.25 80 ILE A O 1
ATOM 639 N N . ALA A 1 81 ? 23.282 3.647 1.705 1.00 62.47 81 ALA A N 1
ATOM 640 C CA . ALA A 1 81 ? 24.026 3.860 0.461 1.00 62.47 81 ALA A CA 1
ATOM 641 C C . ALA A 1 81 ? 24.999 2.714 0.121 1.00 62.47 81 ALA A C 1
ATOM 643 O O . ALA A 1 81 ? 25.274 2.457 -1.051 1.00 62.47 81 ALA A O 1
ATOM 644 N N . MET A 1 82 ? 25.496 1.988 1.130 1.00 61.22 82 MET A N 1
ATOM 645 C CA . MET A 1 82 ? 26.347 0.810 0.924 1.00 61.22 82 MET A CA 1
ATOM 646 C C . MET A 1 82 ? 25.614 -0.338 0.210 1.00 61.22 82 MET A C 1
ATOM 648 O O . MET A 1 82 ? 26.249 -1.066 -0.554 1.00 61.22 82 MET A O 1
ATOM 652 N N . ARG A 1 83 ? 24.289 -0.470 0.392 1.00 63.84 83 ARG A N 1
ATOM 653 C CA . ARG A 1 83 ? 23.476 -1.522 -0.242 1.00 63.84 83 ARG A CA 1
ATOM 654 C C . ARG A 1 83 ? 23.308 -1.322 -1.737 1.00 63.84 83 ARG A C 1
ATOM 656 O O . ARG A 1 83 ? 23.153 -2.304 -2.448 1.00 63.84 83 ARG A O 1
ATOM 663 N N . HIS A 1 84 ? 23.452 -0.091 -2.235 1.00 58.84 84 HIS A N 1
ATOM 664 C CA . HIS A 1 84 ? 23.319 0.237 -3.658 1.00 58.84 84 HIS A CA 1
ATOM 665 C C . HIS A 1 84 ? 24.172 -0.667 -4.570 1.00 58.84 84 HIS A C 1
ATOM 667 O O . HIS A 1 84 ? 23.806 -0.922 -5.713 1.00 58.84 84 HIS A O 1
ATOM 673 N N . ARG A 1 85 ? 25.322 -1.157 -4.089 1.00 58.12 85 ARG A N 1
ATOM 674 C CA . ARG A 1 85 ? 26.236 -2.014 -4.866 1.00 58.12 85 ARG A CA 1
ATOM 675 C C . ARG A 1 85 ? 25.982 -3.519 -4.709 1.00 58.12 85 ARG A C 1
ATOM 677 O O . ARG A 1 85 ? 26.700 -4.304 -5.318 1.00 58.12 85 ARG A O 1
ATOM 684 N N . LEU A 1 86 ? 25.019 -3.913 -3.882 1.00 61.12 86 LEU A N 1
ATOM 685 C CA . LEU A 1 86 ? 24.643 -5.302 -3.617 1.00 61.12 86 LEU A CA 1
ATOM 686 C C . LEU A 1 86 ? 23.380 -5.674 -4.408 1.00 61.12 86 LEU A C 1
ATOM 688 O O . LEU A 1 86 ? 22.706 -4.793 -4.939 1.00 61.12 86 LEU A O 1
ATOM 692 N N . GLY A 1 87 ? 23.026 -6.964 -4.430 1.00 61.66 87 GLY A N 1
ATOM 693 C CA . GLY A 1 87 ? 21.741 -7.429 -4.975 1.00 61.66 87 GLY A CA 1
ATOM 694 C C . GLY A 1 87 ? 20.546 -6.718 -4.327 1.00 61.66 87 GLY A C 1
ATOM 695 O O . GLY A 1 87 ? 19.667 -6.242 -5.028 1.00 61.66 87 GLY A O 1
ATOM 696 N N . GLN A 1 88 ? 20.600 -6.482 -3.012 1.00 65.50 88 GLN A N 1
ATOM 697 C CA . GLN A 1 88 ? 19.611 -5.675 -2.276 1.00 65.50 88 GLN A CA 1
ATOM 698 C C . GLN A 1 88 ? 19.485 -4.230 -2.796 1.00 65.50 88 GLN A C 1
ATOM 700 O O . GLN A 1 88 ? 18.421 -3.628 -2.716 1.00 65.50 88 GLN A O 1
ATOM 705 N N . GLY A 1 89 ? 20.549 -3.673 -3.381 1.00 71.94 89 GLY A N 1
ATOM 706 C CA . GLY A 1 89 ? 20.514 -2.351 -3.997 1.00 71.94 89 GLY A CA 1
ATOM 707 C C . GLY A 1 89 ? 19.659 -2.288 -5.260 1.00 71.94 89 GLY A C 1
ATOM 708 O O . GLY A 1 89 ? 19.185 -1.206 -5.597 1.00 71.94 89 GLY A O 1
ATOM 709 N N . LEU A 1 90 ? 19.466 -3.414 -5.957 1.00 77.19 90 LEU A N 1
ATOM 710 C CA . LEU A 1 90 ? 18.551 -3.504 -7.096 1.00 77.19 90 LEU A CA 1
ATOM 711 C C . LEU A 1 90 ? 17.102 -3.288 -6.635 1.00 77.19 90 LEU A C 1
ATOM 713 O O . LEU A 1 90 ? 16.417 -2.442 -7.206 1.00 77.19 90 LEU A O 1
ATOM 717 N N . HIS A 1 91 ? 16.686 -3.960 -5.557 1.00 79.50 91 HIS A N 1
ATOM 718 C CA . HIS A 1 91 ? 15.372 -3.771 -4.928 1.00 79.50 91 HIS A CA 1
ATOM 719 C C . HIS A 1 91 ? 15.186 -2.319 -4.476 1.00 79.50 91 HIS A C 1
ATOM 721 O O . HIS A 1 91 ? 14.260 -1.655 -4.936 1.00 79.50 91 HIS A O 1
ATOM 727 N N . ASP A 1 92 ? 16.155 -1.769 -3.725 1.00 80.31 92 ASP A N 1
ATOM 728 C CA . ASP A 1 92 ? 16.132 -0.368 -3.268 1.00 80.31 92 ASP A CA 1
ATOM 729 C C . ASP A 1 92 ? 15.927 0.623 -4.446 1.00 80.31 92 ASP A C 1
ATOM 731 O O . ASP A 1 92 ? 15.245 1.640 -4.310 1.00 80.31 92 ASP A O 1
ATOM 735 N N . ARG A 1 93 ? 16.521 0.358 -5.625 1.00 84.81 93 ARG A N 1
ATOM 736 C CA . ARG A 1 93 ? 16.361 1.200 -6.832 1.00 84.81 93 ARG A CA 1
ATOM 737 C C . ARG A 1 93 ? 15.001 1.028 -7.507 1.00 84.81 93 ARG A C 1
ATOM 739 O O . ARG A 1 93 ? 14.462 2.013 -8.014 1.00 84.81 93 ARG A O 1
ATOM 746 N N . GLY A 1 94 ? 14.458 -0.187 -7.523 1.00 87.31 94 GLY A N 1
ATOM 747 C CA . GLY A 1 94 ? 13.105 -0.465 -8.016 1.00 87.31 94 GLY A CA 1
ATOM 748 C C . GLY A 1 94 ? 12.055 0.239 -7.177 1.00 87.31 94 GLY A C 1
ATOM 749 O O . GLY A 1 94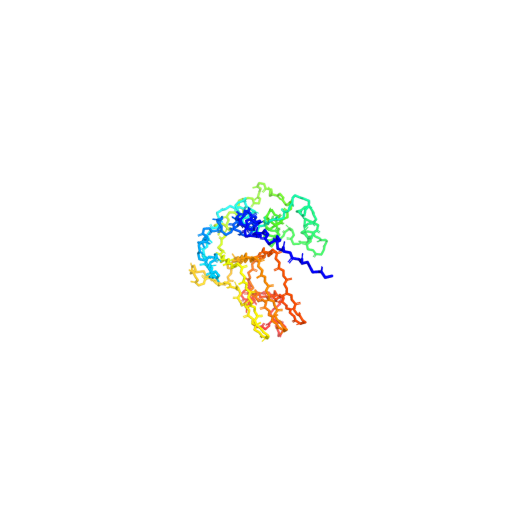 ? 11.271 1.032 -7.696 1.00 87.31 94 GLY A O 1
ATOM 750 N N . GLU A 1 95 ? 12.123 0.051 -5.863 1.00 88.94 95 GLU A N 1
ATOM 751 C CA . GLU A 1 95 ? 11.246 0.719 -4.907 1.00 88.94 95 GLU A CA 1
ATOM 752 C C . GLU A 1 95 ? 11.378 2.246 -4.976 1.00 88.94 95 GLU A C 1
ATOM 754 O O . GLU A 1 95 ? 10.372 2.953 -4.949 1.00 88.94 95 GLU A O 1
ATOM 759 N N . ALA A 1 96 ? 12.592 2.788 -5.145 1.00 90.31 96 ALA A N 1
ATOM 760 C CA . ALA A 1 96 ? 12.778 4.229 -5.325 1.00 90.31 96 ALA A CA 1
ATOM 761 C C . ALA A 1 96 ? 12.080 4.764 -6.591 1.00 90.31 96 ALA A C 1
ATOM 763 O O . ALA A 1 96 ? 11.568 5.888 -6.588 1.00 90.31 96 ALA A O 1
ATOM 764 N N . MET A 1 97 ? 12.040 3.983 -7.676 1.00 91.56 97 MET A N 1
ATOM 765 C CA . MET A 1 97 ? 11.307 4.348 -8.894 1.00 91.56 97 MET A CA 1
ATOM 766 C C . MET A 1 97 ? 9.789 4.356 -8.649 1.00 91.56 97 MET A C 1
ATOM 768 O O . MET A 1 97 ? 9.105 5.294 -9.075 1.00 91.56 97 MET A O 1
ATOM 772 N N . VAL A 1 98 ? 9.278 3.373 -7.905 1.00 93.50 98 VAL A N 1
ATOM 773 C CA . VAL A 1 98 ? 7.849 3.228 -7.582 1.00 93.50 98 VAL A CA 1
ATOM 774 C C . VAL A 1 98 ? 7.381 4.291 -6.578 1.00 93.50 98 VAL A C 1
ATOM 776 O O . VAL A 1 98 ? 6.439 5.046 -6.844 1.00 93.50 98 VAL A O 1
ATOM 779 N N . PHE A 1 99 ? 8.055 4.423 -5.435 1.00 93.69 99 PHE A N 1
ATOM 780 C CA . PHE A 1 99 ? 7.583 5.207 -4.287 1.00 93.69 99 PHE A CA 1
ATOM 781 C C . PHE A 1 99 ? 8.165 6.620 -4.186 1.00 93.69 99 PHE A C 1
ATOM 783 O O . PHE A 1 99 ? 7.590 7.459 -3.484 1.00 93.69 99 PHE A O 1
ATOM 790 N N . ALA A 1 100 ? 9.269 6.904 -4.879 1.00 92.75 100 ALA A N 1
ATOM 791 C CA . ALA A 1 100 ? 9.994 8.168 -4.793 1.00 92.75 100 ALA A CA 1
ATOM 792 C C . ALA A 1 100 ? 10.248 8.776 -6.188 1.00 92.75 100 ALA A C 1
ATOM 794 O O . ALA A 1 100 ? 9.376 8.724 -7.066 1.00 92.75 100 ALA A O 1
ATOM 795 N N . ASN A 1 101 ? 11.401 9.427 -6.368 1.00 91.06 101 ASN A N 1
ATOM 796 C CA . ASN A 1 101 ? 11.817 10.074 -7.612 1.00 91.06 101 ASN A CA 1
ATOM 797 C C . ASN A 1 101 ? 13.007 9.349 -8.267 1.00 91.06 101 ASN A C 1
ATOM 799 O O . ASN A 1 101 ? 13.852 9.979 -8.906 1.00 91.06 101 ASN A O 1
ATOM 803 N N . GLY A 1 102 ? 13.092 8.033 -8.064 1.00 86.69 102 GLY A N 1
ATOM 804 C CA . GLY A 1 102 ? 14.174 7.213 -8.583 1.00 86.69 102 GLY A CA 1
ATOM 805 C C . GLY A 1 102 ? 14.074 7.060 -10.095 1.00 86.69 102 GLY A C 1
ATOM 806 O O . GLY A 1 102 ? 12.982 7.021 -10.666 1.00 86.69 102 GLY A O 1
ATOM 807 N N . THR A 1 103 ? 15.228 6.946 -10.742 1.00 84.38 103 THR A N 1
ATOM 808 C CA . THR A 1 103 ? 15.337 6.545 -12.143 1.00 84.38 103 THR A CA 1
ATOM 809 C C . THR A 1 103 ? 16.063 5.211 -12.223 1.00 84.38 103 THR A C 1
ATOM 811 O O . THR A 1 103 ? 16.981 4.941 -11.450 1.00 84.38 103 THR A O 1
ATOM 814 N N . LEU A 1 104 ? 15.643 4.367 -13.163 1.00 81.62 104 LEU A N 1
ATOM 815 C CA . LEU A 1 104 ? 16.297 3.087 -13.414 1.00 81.62 104 LEU A CA 1
ATOM 816 C C . LEU A 1 104 ? 17.292 3.216 -14.552 1.00 81.62 104 LEU A C 1
ATOM 818 O O . LEU A 1 104 ? 16.938 3.639 -15.658 1.00 81.62 104 LEU A O 1
ATOM 822 N N . ASP A 1 105 ? 18.523 2.799 -14.279 1.00 81.06 105 ASP A N 1
ATOM 823 C CA . ASP A 1 105 ? 19.528 2.608 -15.311 1.00 81.06 105 ASP A CA 1
ATOM 824 C C . ASP A 1 105 ? 19.071 1.482 -16.264 1.00 81.06 105 ASP A C 1
ATOM 826 O O . ASP A 1 105 ? 18.527 0.470 -15.808 1.00 81.06 105 ASP A O 1
ATOM 830 N N . PRO A 1 106 ? 19.267 1.610 -17.589 1.00 78.25 106 PRO A N 1
ATOM 831 C CA . PRO A 1 106 ? 19.026 0.522 -18.534 1.00 78.25 106 PRO A CA 1
ATOM 832 C C . PRO A 1 106 ? 19.636 -0.831 -18.132 1.00 78.25 106 PRO A C 1
ATOM 834 O O . PRO A 1 106 ? 19.034 -1.863 -18.427 1.00 78.25 106 PRO A O 1
ATOM 837 N N . ALA A 1 107 ? 20.787 -0.843 -17.452 1.00 74.06 107 ALA A N 1
ATOM 838 C CA . ALA A 1 107 ? 21.417 -2.065 -16.955 1.00 74.06 107 ALA A CA 1
ATOM 839 C C . ALA A 1 107 ? 20.601 -2.750 -15.842 1.00 74.06 107 ALA A C 1
ATOM 841 O O . ALA A 1 107 ? 20.576 -3.978 -15.771 1.00 74.06 107 ALA A O 1
ATOM 842 N N . ASP A 1 108 ? 19.889 -1.979 -15.015 1.00 75.88 108 ASP A N 1
ATOM 843 C CA . ASP A 1 108 ? 19.030 -2.512 -13.954 1.00 75.88 108 ASP A CA 1
ATOM 844 C C . ASP A 1 108 ? 17.702 -3.039 -14.494 1.00 75.88 108 ASP A C 1
ATOM 846 O O . ASP A 1 108 ? 17.150 -3.978 -13.930 1.00 75.88 108 ASP A O 1
ATOM 850 N N . LYS A 1 109 ? 17.196 -2.489 -15.607 1.00 77.00 109 LYS A N 1
ATOM 851 C CA . LYS A 1 109 ? 15.904 -2.901 -16.187 1.00 77.00 109 LYS A CA 1
ATOM 852 C C . LYS A 1 109 ? 15.837 -4.396 -16.487 1.00 77.00 109 LYS A C 1
ATOM 854 O O . LYS A 1 109 ? 14.795 -5.010 -16.286 1.00 77.00 109 LYS A O 1
ATOM 859 N N . HIS A 1 110 ? 16.938 -4.980 -16.958 1.00 77.31 110 HIS A N 1
ATOM 860 C CA . HIS A 1 110 ? 16.987 -6.415 -17.220 1.00 77.31 110 HIS A CA 1
ATOM 861 C C . HIS A 1 110 ? 16.889 -7.222 -15.922 1.00 77.31 110 HIS A C 1
ATOM 863 O O . HIS A 1 110 ? 16.069 -8.128 -15.827 1.00 77.31 110 HIS A O 1
ATOM 869 N N . SER A 1 111 ? 17.661 -6.860 -14.899 1.00 77.75 111 SER A N 1
ATOM 870 C CA . SER A 1 111 ? 17.634 -7.565 -13.618 1.00 77.75 111 SER A CA 1
ATOM 871 C C . SER A 1 111 ? 16.298 -7.389 -12.887 1.00 77.75 111 SER A C 1
ATOM 873 O O . SER A 1 111 ? 15.810 -8.349 -12.304 1.00 77.75 111 SER A O 1
ATOM 875 N N . GLN A 1 112 ? 15.666 -6.214 -12.987 1.00 79.44 112 GLN A N 1
ATOM 876 C CA . GLN A 1 112 ? 14.335 -5.964 -12.420 1.00 79.44 112 GLN A CA 1
ATOM 877 C C . GLN A 1 112 ? 13.231 -6.777 -13.083 1.00 79.44 112 GLN A C 1
ATOM 879 O O . GLN A 1 112 ? 12.245 -7.102 -12.433 1.00 79.44 112 GLN A O 1
ATOM 884 N N . SER A 1 113 ? 13.387 -7.145 -14.358 1.00 80.50 113 SER A N 1
ATOM 885 C CA . SER A 1 113 ? 12.391 -7.989 -15.027 1.00 80.50 113 SER A CA 1
ATOM 886 C C . SER A 1 113 ? 12.270 -9.388 -14.415 1.00 80.50 113 SER A C 1
ATOM 888 O O . SER A 1 113 ? 11.259 -10.042 -14.632 1.00 80.50 113 SER A O 1
ATOM 890 N N . ASN A 1 114 ? 13.247 -9.821 -13.607 1.00 81.12 114 ASN A N 1
ATOM 891 C CA . ASN A 1 114 ? 13.163 -11.072 -12.850 1.00 81.12 114 ASN A CA 1
ATOM 892 C C . ASN A 1 114 ? 12.247 -10.977 -11.617 1.00 81.12 114 ASN A C 1
ATOM 894 O O . ASN A 1 114 ? 11.908 -12.010 -11.057 1.00 81.12 114 ASN A O 1
ATOM 898 N N . HIS A 1 115 ? 11.876 -9.763 -11.201 1.00 82.44 115 HIS A N 1
ATOM 899 C CA . HIS A 1 115 ? 10.989 -9.483 -10.063 1.00 82.44 115 HIS A CA 1
ATOM 900 C C . HIS A 1 115 ? 9.600 -9.010 -10.524 1.00 82.44 115 HIS A C 1
ATOM 902 O O . HIS A 1 115 ? 8.843 -8.420 -9.757 1.00 82.44 115 HIS A O 1
ATOM 908 N N . LEU A 1 116 ? 9.290 -9.201 -11.810 1.00 88.81 116 LEU A N 1
ATOM 909 C CA . LEU A 1 116 ? 8.015 -8.846 -12.416 1.00 88.81 116 LEU A CA 1
ATOM 910 C C . LEU A 1 116 ? 7.347 -10.105 -12.998 1.00 88.81 116 LEU A C 1
ATOM 912 O O . LEU A 1 116 ? 8.043 -10.942 -13.580 1.00 88.81 116 LEU A O 1
ATOM 916 N N . PRO A 1 117 ? 6.010 -10.223 -12.913 1.00 93.25 117 PRO A N 1
ATOM 917 C CA . PRO A 1 117 ? 5.087 -9.257 -12.309 1.00 93.25 117 PRO A CA 1
ATOM 918 C C . PRO A 1 117 ? 5.175 -9.217 -10.774 1.00 93.25 117 PRO A C 1
ATOM 920 O O . PRO A 1 117 ? 5.483 -10.220 -10.139 1.00 93.25 117 PRO A O 1
ATOM 923 N N . MET A 1 118 ? 4.874 -8.059 -10.175 1.00 94.25 118 MET A N 1
ATOM 924 C CA . MET A 1 118 ? 4.704 -7.958 -8.720 1.00 94.25 118 MET A CA 1
ATOM 925 C C . MET A 1 118 ? 3.387 -8.602 -8.313 1.00 94.25 118 MET A C 1
ATOM 927 O O . MET A 1 118 ? 2.352 -8.308 -8.914 1.00 94.25 118 MET A O 1
ATOM 931 N N . HIS A 1 119 ? 3.406 -9.388 -7.244 1.00 96.00 119 HIS A N 1
ATOM 932 C CA . HIS A 1 119 ? 2.215 -10.027 -6.700 1.00 96.00 119 HIS A CA 1
ATOM 933 C C . HIS A 1 119 ? 1.682 -9.218 -5.521 1.00 96.00 119 HIS A C 1
ATOM 935 O O . HIS A 1 119 ? 2.367 -9.029 -4.512 1.00 96.00 119 HIS A O 1
ATOM 941 N N . VAL A 1 120 ? 0.459 -8.707 -5.665 1.00 97.38 120 VAL A N 1
ATOM 942 C CA . VAL A 1 120 ? -0.114 -7.730 -4.736 1.00 97.38 120 VAL A CA 1
ATOM 943 C C . VAL A 1 120 ? -1.440 -8.229 -4.183 1.00 97.38 120 VAL A C 1
ATOM 945 O O . VAL A 1 120 ? -2.352 -8.559 -4.939 1.00 97.38 120 VAL A O 1
ATOM 948 N N . LYS A 1 121 ? -1.585 -8.212 -2.856 1.00 98.25 121 LYS A N 1
ATOM 949 C CA . LYS A 1 121 ? -2.896 -8.218 -2.196 1.00 98.25 121 LYS A CA 1
ATOM 950 C C . LYS A 1 121 ? -3.377 -6.778 -2.066 1.00 98.25 121 LYS A C 1
ATOM 952 O O . LYS A 1 121 ? -2.743 -5.979 -1.377 1.00 98.25 121 LYS A O 1
ATOM 957 N N . ALA A 1 122 ? -4.488 -6.452 -2.711 1.00 98.44 122 ALA A N 1
ATOM 958 C CA . ALA A 1 122 ? -5.087 -5.127 -2.691 1.00 98.44 122 ALA A CA 1
ATOM 959 C C . ALA A 1 122 ? -6.387 -5.147 -1.884 1.00 98.44 122 ALA A C 1
ATOM 961 O O . ALA A 1 122 ? -7.271 -5.961 -2.138 1.00 98.44 122 ALA A O 1
ATOM 962 N N . ILE A 1 123 ? -6.513 -4.233 -0.925 1.00 98.69 123 ILE A N 1
ATOM 963 C CA . ILE A 1 123 ? -7.694 -4.080 -0.076 1.00 98.69 123 ILE A CA 1
ATOM 964 C C . ILE A 1 123 ? -8.246 -2.664 -0.246 1.00 98.69 123 ILE A C 1
ATOM 966 O O . ILE A 1 123 ? -7.494 -1.689 -0.213 1.00 98.69 123 ILE A O 1
ATOM 970 N N . SER A 1 124 ? -9.559 -2.527 -0.429 1.00 98.69 124 SER A N 1
ATOM 971 C CA . SER A 1 124 ? -10.251 -1.240 -0.323 1.00 98.69 124 SER A CA 1
ATOM 972 C C . SER A 1 124 ? -11.442 -1.316 0.613 1.00 98.69 124 SER A C 1
ATOM 974 O O . SER A 1 124 ? -12.210 -2.272 0.567 1.00 98.69 124 SER A O 1
ATOM 976 N N . VAL A 1 125 ? -11.604 -0.289 1.442 1.00 98.00 125 VAL A N 1
ATOM 977 C CA . VAL A 1 125 ? -12.724 -0.165 2.379 1.00 98.00 125 VAL A CA 1
ATOM 978 C C . VAL A 1 125 ? -13.016 1.311 2.635 1.00 98.00 125 VAL A C 1
ATOM 980 O O . VAL A 1 125 ? -12.113 2.087 2.941 1.00 98.00 125 VAL A O 1
ATOM 983 N N . ALA A 1 126 ? -14.275 1.726 2.483 1.00 97.06 126 ALA A N 1
ATOM 984 C CA . ALA A 1 126 ? -14.634 3.139 2.614 1.00 97.06 126 ALA A CA 1
ATOM 985 C C . ALA A 1 126 ? -14.442 3.639 4.054 1.00 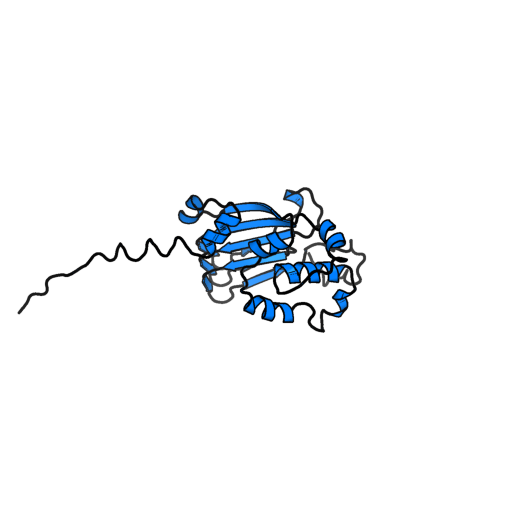97.06 126 ALA A C 1
ATOM 987 O O . ALA A 1 126 ? -13.898 4.719 4.268 1.00 97.06 126 ALA A O 1
ATOM 988 N N . GLN A 1 127 ? -14.819 2.824 5.040 1.00 97.56 127 GLN A N 1
ATOM 989 C CA . GLN A 1 127 ? -14.570 3.086 6.452 1.00 97.56 127 GLN A CA 1
ATOM 990 C C . GLN A 1 127 ? -14.181 1.791 7.164 1.00 97.56 127 GLN A C 1
ATOM 992 O O . GLN A 1 127 ? -14.953 0.834 7.173 1.00 97.56 127 GLN A O 1
ATOM 997 N N . LYS A 1 128 ? -13.005 1.765 7.793 1.00 97.94 128 LYS A N 1
ATOM 998 C CA . LYS A 1 128 ? -12.546 0.634 8.605 1.00 97.94 128 LYS A CA 1
ATOM 999 C C . LYS A 1 128 ? -12.452 1.055 10.059 1.00 97.94 128 LYS A C 1
ATOM 1001 O O . LYS A 1 128 ? -11.649 1.922 10.384 1.00 97.94 128 LYS A O 1
ATOM 1006 N N . THR A 1 129 ? -13.214 0.400 10.926 1.00 98.31 129 THR A N 1
ATOM 1007 C CA . THR A 1 129 ? -13.015 0.486 12.375 1.00 98.31 129 THR A CA 1
ATOM 1008 C C . THR A 1 129 ? -12.249 -0.739 12.845 1.00 98.31 129 THR A C 1
ATOM 1010 O O . THR A 1 129 ? -12.631 -1.864 12.528 1.00 98.31 129 THR A O 1
ATOM 1013 N N . ILE A 1 130 ? -11.166 -0.515 13.582 1.00 98.44 130 ILE A N 1
ATOM 1014 C CA . ILE A 1 130 ? -10.452 -1.548 14.330 1.00 98.44 130 ILE A CA 1
ATOM 1015 C C . ILE A 1 130 ? -10.743 -1.290 15.802 1.00 98.44 130 ILE A C 1
ATOM 1017 O O . ILE A 1 130 ? -10.401 -0.220 16.318 1.00 98.44 130 ILE A O 1
ATOM 1021 N N . HIS A 1 131 ? -11.417 -2.238 16.451 1.00 98.50 131 HIS A N 1
ATOM 1022 C CA . HIS A 1 131 ? -11.876 -2.034 17.816 1.00 98.50 131 HIS A CA 1
ATOM 1023 C C . HIS A 1 131 ? -10.739 -2.146 18.830 1.00 98.50 131 HIS A C 1
ATOM 1025 O O . HIS A 1 131 ? -9.622 -2.575 18.532 1.00 98.50 131 HIS A O 1
ATOM 1031 N N . SER A 1 132 ? -11.039 -1.728 20.055 1.00 98.38 132 SER A N 1
ATOM 1032 C CA . SER A 1 132 ? -10.086 -1.651 21.154 1.00 98.38 132 SER A CA 1
ATOM 1033 C C . SER A 1 132 ? -9.331 -2.972 21.352 1.00 98.38 132 SER A C 1
ATOM 1035 O O . SER A 1 132 ? -9.927 -4.012 21.633 1.00 98.38 132 SER A O 1
ATOM 1037 N N . GLY A 1 133 ? -8.002 -2.923 21.232 1.00 96.38 133 GLY A N 1
ATOM 1038 C CA . GLY A 1 133 ? -7.113 -4.085 21.355 1.00 96.38 133 GLY A CA 1
ATOM 1039 C C . GLY A 1 133 ? -7.123 -5.067 20.174 1.00 96.38 133 GLY A C 1
ATOM 1040 O O . GLY A 1 133 ? -6.387 -6.054 20.215 1.00 96.38 133 GLY A O 1
ATOM 1041 N N . GLU A 1 134 ? -7.916 -4.823 19.129 1.00 98.25 134 GLU A N 1
ATOM 1042 C CA . GLU A 1 134 ? -7.939 -5.661 17.931 1.00 98.25 134 GLU A CA 1
ATOM 1043 C C . GLU A 1 134 ? -6.784 -5.340 16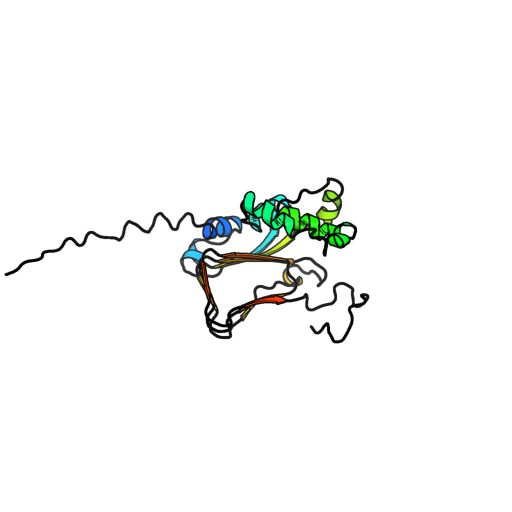.979 1.00 98.25 134 GLU A C 1
ATOM 1045 O O . GLU A 1 134 ? -6.189 -4.259 16.991 1.00 98.25 134 GLU A O 1
ATOM 1050 N N . THR A 1 135 ? -6.462 -6.313 16.128 1.00 98.12 135 THR A N 1
ATOM 1051 C CA . THR A 1 135 ? -5.456 -6.164 15.077 1.00 98.12 135 THR A CA 1
ATOM 1052 C C . THR A 1 135 ? -6.052 -6.528 13.728 1.00 98.12 135 THR A C 1
ATOM 1054 O O . THR A 1 135 ? -6.573 -7.629 13.556 1.00 98.12 135 THR A O 1
ATOM 1057 N N . TRP A 1 136 ? -5.934 -5.623 12.758 1.00 98.31 136 TRP A N 1
ATOM 1058 C CA . TRP A 1 136 ? -6.200 -5.911 11.355 1.00 98.31 136 TRP A CA 1
ATOM 1059 C C . TRP A 1 136 ? -4.900 -6.335 10.673 1.00 98.31 136 TRP A C 1
ATOM 1061 O O . TRP A 1 136 ? -4.048 -5.501 10.362 1.00 98.31 136 TRP A O 1
ATOM 1071 N N . ASP A 1 137 ? -4.733 -7.642 10.483 1.00 97.00 137 ASP A N 1
ATOM 1072 C CA . ASP A 1 137 ? -3.604 -8.195 9.737 1.00 97.00 137 ASP A CA 1
ATOM 1073 C C . ASP A 1 137 ? -3.884 -8.122 8.233 1.00 97.00 137 ASP A C 1
ATOM 1075 O O . ASP A 1 137 ? -4.797 -8.769 7.709 1.00 97.00 137 ASP A O 1
ATOM 1079 N N . VAL A 1 138 ? -3.099 -7.303 7.538 1.00 97.25 138 VAL A N 1
ATOM 1080 C CA . VAL A 1 138 ? -3.230 -7.086 6.093 1.00 97.25 138 VAL A CA 1
ATOM 1081 C C . VAL A 1 138 ? -2.189 -7.860 5.288 1.00 97.25 138 VAL A C 1
ATOM 1083 O O . VAL A 1 138 ? -2.198 -7.773 4.060 1.00 97.25 138 VAL A O 1
ATOM 1086 N N . SER A 1 139 ? -1.367 -8.680 5.945 1.00 94.06 139 SER A N 1
ATOM 1087 C CA . SER A 1 139 ? -0.291 -9.449 5.319 1.00 94.06 139 SER A CA 1
ATOM 1088 C C . SER A 1 139 ? -0.788 -10.420 4.245 1.00 94.06 139 SER A C 1
ATOM 1090 O O . SER A 1 139 ? -1.957 -10.836 4.212 1.00 94.06 139 SER A O 1
ATOM 1092 N N . VAL A 1 140 ? 0.125 -10.792 3.351 1.00 92.69 140 VAL A N 1
ATOM 1093 C CA . VAL A 1 140 ? -0.083 -11.831 2.339 1.00 92.69 140 VAL A CA 1
ATOM 1094 C C . VAL A 1 140 ? 1.111 -12.778 2.282 1.00 92.69 140 VAL A C 1
ATOM 1096 O O . VAL A 1 140 ? 2.250 -12.382 2.539 1.00 92.69 140 VAL A O 1
ATOM 1099 N N . ARG A 1 141 ? 0.836 -14.045 1.967 1.00 89.88 141 ARG A N 1
ATOM 1100 C CA . ARG A 1 141 ? 1.822 -15.116 1.821 1.00 89.88 141 ARG A CA 1
ATOM 1101 C C . ARG A 1 141 ? 1.776 -15.691 0.404 1.00 89.88 141 ARG A C 1
ATOM 1103 O O . ARG A 1 141 ? 0.818 -15.474 -0.337 1.00 89.88 141 ARG A O 1
ATOM 1110 N N . GLY A 1 142 ? 2.854 -16.380 0.032 1.00 87.56 142 GLY A N 1
ATOM 1111 C CA . GLY A 1 142 ? 3.061 -16.906 -1.319 1.00 87.56 142 GLY A CA 1
ATOM 1112 C C . GLY A 1 142 ? 2.135 -18.065 -1.683 1.00 87.56 142 GLY A C 1
ATOM 1113 O O . GLY A 1 142 ? 1.958 -18.349 -2.863 1.00 87.56 142 GLY A O 1
ATOM 1114 N N . ASP A 1 143 ? 1.484 -18.694 -0.703 1.00 86.75 143 ASP A N 1
ATOM 1115 C CA . ASP A 1 143 ? 0.569 -19.824 -0.885 1.00 86.75 143 ASP A CA 1
ATOM 1116 C C . ASP A 1 143 ? -0.601 -19.509 -1.827 1.00 86.75 143 ASP A C 1
ATOM 1118 O O . ASP A 1 143 ? -1.024 -20.384 -2.582 1.00 86.75 143 ASP A O 1
ATOM 1122 N N . ILE A 1 144 ? -1.056 -18.252 -1.858 1.00 88.94 144 ILE A N 1
ATOM 1123 C CA . ILE A 1 144 ? -2.072 -17.763 -2.804 1.00 88.94 144 ILE A CA 1
ATOM 1124 C C . ILE A 1 144 ? -1.649 -17.964 -4.269 1.00 88.94 144 ILE A C 1
ATOM 1126 O O . ILE A 1 144 ? -2.492 -18.256 -5.118 1.00 88.94 144 ILE A O 1
ATOM 1130 N N . TRP A 1 145 ? -0.351 -17.849 -4.558 1.00 90.50 145 TRP A N 1
ATOM 1131 C CA . TRP A 1 145 ? 0.228 -17.980 -5.900 1.00 90.50 145 TRP A CA 1
ATOM 1132 C C . TRP A 1 145 ? 1.074 -19.251 -6.077 1.00 90.50 145 TRP A C 1
ATOM 1134 O O . TRP A 1 145 ? 1.602 -19.506 -7.156 1.00 90.50 145 TRP A O 1
ATOM 1144 N N . GLY A 1 146 ? 1.185 -20.082 -5.037 1.00 87.38 146 GLY A N 1
ATOM 1145 C CA . GLY A 1 146 ? 2.051 -21.260 -5.035 1.00 87.38 146 GLY A CA 1
ATOM 1146 C C . GLY A 1 146 ? 3.548 -20.938 -4.959 1.00 87.38 146 GLY A C 1
ATOM 1147 O O . GLY A 1 146 ? 4.356 -21.754 -5.403 1.00 87.38 146 GLY A O 1
ATOM 1148 N N . PHE A 1 147 ? 3.916 -19.776 -4.417 1.00 85.81 147 PHE A N 1
ATOM 1149 C CA . PHE A 1 147 ? 5.307 -19.390 -4.174 1.00 85.81 147 PHE A CA 1
ATOM 1150 C C . PHE A 1 147 ? 5.795 -19.814 -2.794 1.00 85.81 147 PHE A C 1
ATOM 1152 O O . PHE A 1 147 ? 5.008 -20.043 -1.872 1.00 85.81 147 PHE A O 1
ATOM 1159 N N . ASP A 1 148 ? 7.117 -19.909 -2.674 1.00 79.12 148 ASP A N 1
ATOM 1160 C CA . ASP A 1 148 ? 7.783 -20.072 -1.390 1.00 79.12 148 ASP A CA 1
ATOM 1161 C C . ASP A 1 148 ? 7.921 -18.721 -0.656 1.00 79.12 148 ASP A C 1
ATOM 1163 O O . ASP A 1 148 ? 7.380 -17.691 -1.060 1.00 79.12 148 ASP A O 1
ATOM 1167 N N . GLU A 1 149 ? 8.605 -18.742 0.484 1.00 71.62 149 GLU A N 1
ATOM 1168 C CA . GLU A 1 149 ? 8.758 -17.590 1.379 1.00 71.62 149 GLU A CA 1
ATOM 1169 C C . GLU A 1 149 ? 9.817 -16.580 0.905 1.00 71.62 149 GLU A C 1
ATOM 1171 O O . GLU A 1 149 ? 10.032 -15.569 1.573 1.00 71.62 149 GLU A O 1
ATOM 1176 N N . MET A 1 150 ? 10.484 -16.847 -0.224 1.00 75.00 150 MET A N 1
ATOM 1177 C CA . MET A 1 150 ? 11.554 -16.003 -0.761 1.00 75.00 150 MET A CA 1
ATOM 1178 C C . MET A 1 150 ? 11.036 -14.904 -1.690 1.00 75.00 150 MET A C 1
ATOM 1180 O O . MET A 1 150 ? 11.784 -13.977 -2.007 1.00 75.00 150 MET A O 1
ATOM 1184 N N . GLU A 1 151 ? 9.787 -15.013 -2.143 1.00 80.75 151 GLU A N 1
ATOM 1185 C CA . GLU A 1 151 ? 9.202 -14.071 -3.090 1.00 80.75 151 GLU A CA 1
ATOM 1186 C C . GLU A 1 151 ? 8.861 -12.732 -2.421 1.00 80.75 151 GLU A C 1
ATOM 1188 O O . GLU A 1 151 ? 8.321 -12.673 -1.312 1.00 80.75 151 GLU A O 1
ATOM 1193 N N . GLU A 1 152 ? 9.147 -11.633 -3.120 1.00 85.94 152 GLU A N 1
ATOM 1194 C CA . GLU A 1 152 ? 8.766 -10.296 -2.673 1.00 85.94 152 GLU A CA 1
ATOM 1195 C C . GLU A 1 152 ? 7.280 -10.055 -2.962 1.00 85.94 152 GLU A C 1
ATOM 1197 O O . GLU A 1 152 ? 6.847 -9.941 -4.108 1.00 85.94 152 GLU A O 1
ATOM 1202 N N . LEU A 1 153 ? 6.484 -9.971 -1.897 1.00 91.50 153 LEU A N 1
ATOM 1203 C CA . LEU A 1 153 ? 5.038 -9.792 -1.987 1.00 91.50 153 LEU A CA 1
ATOM 1204 C C . LEU A 1 153 ? 4.622 -8.419 -1.475 1.00 91.50 153 LEU A C 1
ATOM 1206 O O . LEU A 1 153 ? 5.168 -7.905 -0.494 1.00 91.50 153 LEU A O 1
ATOM 1210 N N . TYR A 1 154 ? 3.593 -7.858 -2.099 1.00 95.19 154 TYR A N 1
ATOM 1211 C CA . TYR A 1 154 ? 3.116 -6.515 -1.811 1.00 95.19 154 TYR A CA 1
ATOM 1212 C C . TYR A 1 154 ? 1.737 -6.561 -1.151 1.00 95.19 154 TYR A C 1
ATOM 1214 O O . TYR A 1 154 ? 0.857 -7.334 -1.538 1.00 95.19 154 TYR A O 1
ATOM 1222 N N . ALA A 1 155 ? 1.528 -5.688 -0.171 1.00 97.19 155 ALA A N 1
ATOM 1223 C CA . ALA A 1 155 ? 0.223 -5.426 0.415 1.00 97.19 155 ALA A CA 1
ATOM 1224 C C . ALA A 1 155 ? -0.139 -3.958 0.197 1.00 97.19 155 ALA A C 1
ATOM 1226 O O . ALA A 1 155 ? 0.602 -3.051 0.583 1.00 97.19 155 ALA A O 1
ATOM 1227 N N . MET A 1 156 ? -1.293 -3.727 -0.416 1.00 97.56 156 MET A N 1
ATOM 1228 C CA . MET A 1 156 ? -1.811 -2.400 -0.693 1.00 97.56 156 MET A CA 1
ATOM 1229 C C . MET A 1 156 ? -3.158 -2.217 -0.009 1.00 97.56 156 MET A C 1
ATOM 1231 O O . MET A 1 156 ? -4.094 -2.981 -0.235 1.00 97.56 156 MET A O 1
ATOM 1235 N N . VAL A 1 157 ? -3.263 -1.179 0.809 1.00 98.31 157 VAL A N 1
ATOM 1236 C CA . VAL A 1 157 ? -4.463 -0.856 1.572 1.00 98.31 157 VAL A CA 1
ATOM 1237 C C . VAL A 1 157 ? -4.908 0.553 1.199 1.00 98.31 157 VAL A C 1
ATOM 1239 O O . VAL A 1 157 ? -4.162 1.515 1.358 1.00 98.31 157 VAL A O 1
ATOM 1242 N N . ASN A 1 158 ? -6.127 0.664 0.683 1.00 98.31 158 ASN A N 1
ATOM 1243 C CA . ASN A 1 158 ? -6.779 1.914 0.305 1.00 98.31 158 ASN A CA 1
ATOM 1244 C C . ASN A 1 158 ? -8.005 2.122 1.205 1.00 98.31 158 ASN A C 1
ATOM 1246 O O . ASN A 1 158 ? -8.927 1.309 1.188 1.00 98.31 158 ASN A O 1
ATOM 1250 N N . VAL A 1 159 ? -8.016 3.172 2.022 1.00 97.75 159 VAL A N 1
ATOM 1251 C CA . VAL A 1 159 ? -9.047 3.386 3.048 1.00 97.75 159 VAL A CA 1
ATOM 1252 C C . VAL A 1 159 ? -9.550 4.816 3.004 1.00 97.75 159 VAL A C 1
ATOM 1254 O O . VAL A 1 159 ? -8.752 5.738 3.104 1.00 97.75 159 VAL A O 1
ATOM 1257 N N . GLY A 1 160 ? -10.868 5.007 2.932 1.00 97.19 160 GLY A N 1
ATOM 1258 C CA . GLY A 1 160 ? -11.457 6.340 3.084 1.00 97.19 160 GLY A CA 1
ATOM 1259 C C . GLY A 1 160 ? -11.193 6.892 4.487 1.00 97.19 160 GLY A C 1
ATOM 1260 O O . GLY A 1 160 ? -10.376 7.793 4.666 1.00 97.19 160 GLY A O 1
ATOM 1261 N N . THR A 1 161 ? -11.830 6.297 5.495 1.00 97.81 161 THR A N 1
ATOM 1262 C CA . THR A 1 161 ? -11.634 6.650 6.908 1.00 97.81 161 THR A CA 1
ATOM 1263 C C . THR A 1 161 ? -11.192 5.433 7.716 1.00 97.81 161 THR A C 1
ATOM 1265 O O . THR A 1 161 ? -11.888 4.418 7.777 1.00 97.81 161 THR A O 1
ATOM 1268 N N . LEU A 1 162 ? -10.036 5.532 8.368 1.00 98.00 162 LEU A N 1
ATOM 1269 C CA . LEU A 1 162 ? -9.509 4.524 9.282 1.00 98.00 162 LEU A CA 1
ATOM 1270 C C . LEU A 1 162 ? -9.722 4.974 10.730 1.00 98.00 162 LEU A C 1
ATOM 1272 O O . LEU A 1 162 ? -9.141 5.968 11.166 1.00 98.00 162 LEU A O 1
ATOM 1276 N N . ILE A 1 163 ? -10.516 4.218 11.482 1.00 98.50 163 ILE A N 1
ATOM 1277 C CA . ILE A 1 163 ? -10.805 4.450 12.898 1.00 98.50 163 ILE A CA 1
ATOM 1278 C C . ILE A 1 163 ? -10.054 3.402 13.722 1.00 98.50 163 ILE A C 1
ATOM 1280 O O . ILE A 1 163 ? -10.315 2.205 13.603 1.00 98.50 163 ILE A O 1
ATOM 1284 N N . LEU A 1 164 ? -9.119 3.858 14.551 1.00 98.56 164 LEU A N 1
ATOM 1285 C CA . LEU A 1 164 ? -8.322 3.037 15.457 1.00 98.56 164 LEU A CA 1
ATOM 1286 C C . LEU A 1 164 ? -8.721 3.368 16.897 1.00 98.56 164 LEU A C 1
ATOM 1288 O O . LEU A 1 164 ? -8.340 4.417 17.417 1.00 98.56 164 LEU A O 1
ATOM 1292 N N . GLU A 1 165 ? -9.481 2.484 17.538 1.00 98.62 165 GLU A N 1
ATOM 1293 C CA . GLU A 1 165 ? -9.800 2.617 18.964 1.00 98.62 165 GLU A CA 1
ATOM 1294 C C . GLU A 1 165 ? -8.567 2.351 19.853 1.00 98.62 165 GLU A C 1
ATOM 1296 O O . GLU A 1 165 ? -7.492 1.970 19.378 1.00 98.62 165 GLU A O 1
ATOM 1301 N N . ASN A 1 166 ? -8.697 2.555 21.167 1.00 98.06 166 ASN A N 1
ATOM 1302 C CA . ASN A 1 166 ? -7.580 2.440 22.098 1.00 98.06 166 ASN A CA 1
ATOM 1303 C C . ASN A 1 166 ? -6.869 1.077 22.000 1.00 98.06 166 ASN A C 1
ATOM 1305 O O . ASN A 1 166 ? -7.452 0.011 22.211 1.00 98.06 166 ASN A O 1
ATOM 1309 N N . GLY A 1 167 ? -5.570 1.117 21.706 1.00 97.94 167 GLY A N 1
ATOM 1310 C CA . GLY A 1 167 ? -4.738 -0.077 21.543 1.00 97.94 167 GLY A CA 1
ATOM 1311 C C . GLY A 1 167 ? -5.002 -0.898 20.274 1.00 97.94 167 GLY A C 1
ATOM 1312 O O . GLY A 1 167 ? -4.416 -1.972 20.143 1.00 97.94 167 GLY A O 1
ATOM 1313 N N . ALA A 1 168 ? -5.845 -0.423 19.354 1.00 98.44 168 ALA A N 1
ATOM 1314 C CA . ALA A 1 168 ? -6.063 -1.049 18.055 1.00 98.44 168 ALA A CA 1
ATOM 1315 C C . ALA A 1 168 ? -4.806 -0.985 17.174 1.00 98.44 168 ALA A C 1
ATOM 1317 O O . ALA A 1 168 ? -3.991 -0.059 17.283 1.00 98.44 168 ALA A O 1
ATOM 1318 N N . SER A 1 169 ? -4.638 -1.943 16.261 1.00 97.62 169 SER A N 1
ATOM 1319 C CA . SER A 1 169 ? -3.500 -1.903 15.342 1.00 97.62 169 SER A CA 1
ATOM 1320 C C . SER A 1 169 ? -3.752 -2.453 13.946 1.00 97.62 169 SER A C 1
ATOM 1322 O O . SER A 1 169 ? -4.601 -3.312 13.732 1.00 97.62 169 SER A O 1
ATOM 1324 N N . ILE A 1 170 ? -2.967 -1.960 12.990 1.00 98.06 170 ILE A N 1
ATOM 1325 C CA . ILE A 1 170 ? -2.754 -2.611 11.694 1.00 98.06 170 ILE A CA 1
ATOM 1326 C C . ILE A 1 170 ? -1.444 -3.381 11.787 1.00 98.06 170 ILE A C 1
ATOM 1328 O O . ILE A 1 170 ? -0.456 -2.834 12.277 1.00 98.06 170 ILE A O 1
ATOM 1332 N N . ALA A 1 171 ? -1.417 -4.621 11.311 1.00 96.50 171 ALA A N 1
ATOM 1333 C CA . ALA A 1 171 ? -0.194 -5.406 11.218 1.00 96.50 171 ALA A CA 1
ATOM 1334 C C . ALA A 1 171 ? 0.121 -5.750 9.765 1.00 96.50 171 ALA A C 1
ATOM 1336 O O . ALA A 1 171 ? -0.754 -6.162 9.004 1.00 96.50 171 ALA A O 1
ATOM 1337 N N . ILE A 1 172 ? 1.390 -5.582 9.407 1.00 95.06 172 ILE A N 1
ATOM 1338 C CA . ILE A 1 172 ? 1.949 -6.030 8.141 1.00 95.06 172 ILE A CA 1
ATOM 1339 C C . ILE A 1 172 ? 3.276 -6.727 8.401 1.00 95.06 172 ILE A C 1
ATOM 1341 O O . ILE A 1 172 ? 4.133 -6.194 9.105 1.00 95.06 172 ILE A O 1
ATOM 1345 N N . GLN A 1 173 ? 3.437 -7.932 7.861 1.00 90.31 173 GLN A N 1
ATOM 1346 C CA . GLN A 1 173 ? 4.579 -8.779 8.166 1.00 90.31 173 GLN A CA 1
ATOM 1347 C C . GLN A 1 173 ? 5.216 -9.364 6.904 1.00 90.31 173 GLN A C 1
ATOM 1349 O O . GLN A 1 173 ? 4.658 -10.263 6.275 1.00 90.31 173 GLN A O 1
ATOM 1354 N N . GLY A 1 174 ? 6.439 -8.927 6.591 1.00 86.06 174 GLY A N 1
ATOM 1355 C CA . GLY A 1 174 ? 7.224 -9.473 5.476 1.00 86.06 174 GLY A CA 1
ATOM 1356 C C . GLY A 1 174 ? 6.672 -9.151 4.084 1.00 86.06 174 GLY A C 1
ATOM 1357 O O . GLY A 1 174 ? 6.856 -9.936 3.162 1.00 86.06 174 GLY A O 1
ATOM 1358 N N . ASN A 1 175 ? 5.973 -8.025 3.933 1.00 91.31 175 ASN A N 1
ATOM 1359 C CA . ASN A 1 175 ? 5.511 -7.522 2.642 1.00 91.31 175 ASN A CA 1
ATOM 1360 C C . ASN A 1 175 ? 6.001 -6.088 2.427 1.00 91.31 175 ASN A C 1
ATOM 1362 O O . ASN A 1 175 ? 6.110 -5.318 3.387 1.00 91.31 175 ASN A O 1
ATOM 1366 N N . VAL A 1 176 ? 6.195 -5.698 1.168 1.00 91.69 176 VAL A N 1
ATOM 1367 C CA . VAL A 1 176 ? 6.273 -4.279 0.808 1.00 91.69 176 VAL A CA 1
ATOM 1368 C C . VAL A 1 176 ? 4.877 -3.678 0.976 1.00 91.69 176 VAL A C 1
ATOM 1370 O O . VAL A 1 176 ? 3.904 -4.167 0.400 1.00 91.69 176 VAL A O 1
ATOM 1373 N N . PHE A 1 177 ? 4.756 -2.639 1.803 1.00 94.31 177 PHE A N 1
ATOM 1374 C CA . PHE A 1 177 ? 3.462 -2.106 2.229 1.00 94.31 177 PHE A CA 1
ATOM 1375 C C . PHE A 1 177 ? 3.179 -0.719 1.654 1.00 94.31 177 PHE A C 1
ATOM 1377 O O . PHE A 1 177 ? 3.982 0.201 1.815 1.00 94.31 177 PHE A O 1
ATOM 1384 N N . SER A 1 178 ? 1.996 -0.550 1.060 1.00 96.00 178 SER A N 1
ATOM 1385 C CA . SER A 1 178 ? 1.454 0.754 0.683 1.00 96.00 178 SER A CA 1
ATOM 1386 C C . SER A 1 178 ? 0.108 1.003 1.357 1.00 96.00 178 SER A C 1
ATOM 1388 O O . SER A 1 178 ? -0.831 0.225 1.193 1.00 96.00 178 SER A O 1
ATOM 1390 N N . LEU A 1 179 ? 0.014 2.110 2.096 1.00 96.56 179 LEU A N 1
ATOM 1391 C CA . LEU A 1 179 ? -1.222 2.600 2.698 1.00 96.56 179 LEU A CA 1
ATOM 1392 C C . LEU A 1 179 ? -1.592 3.949 2.083 1.00 96.56 179 LEU A C 1
ATOM 1394 O O . LEU A 1 179 ? -0.853 4.925 2.223 1.00 96.56 179 LEU A O 1
ATOM 1398 N N . VAL A 1 180 ? -2.765 4.005 1.461 1.00 95.69 180 VAL A N 1
ATOM 1399 C CA . VAL A 1 180 ? -3.432 5.240 1.050 1.00 95.69 180 VAL A CA 1
ATOM 1400 C C . VAL A 1 180 ? -4.647 5.403 1.949 1.00 95.69 180 VAL A C 1
ATOM 1402 O O . VAL A 1 180 ? -5.538 4.559 1.947 1.00 95.69 180 VAL A O 1
ATOM 1405 N N . CYS A 1 181 ? -4.656 6.459 2.757 1.00 95.75 181 CYS A N 1
ATOM 1406 C CA . CYS A 1 181 ? -5.723 6.722 3.713 1.00 95.75 181 CYS A CA 1
ATOM 1407 C C . CYS A 1 181 ? -6.125 8.194 3.651 1.00 95.75 181 CYS A C 1
ATOM 1409 O O . CYS A 1 181 ? -5.255 9.054 3.808 1.00 95.75 181 CYS A O 1
ATOM 1411 N N . GLN A 1 182 ? -7.405 8.491 3.417 1.00 95.44 182 GLN A N 1
ATOM 1412 C CA . GLN A 1 182 ? -7.864 9.883 3.335 1.00 95.44 182 GLN A CA 1
ATOM 1413 C C . GLN A 1 182 ? -8.020 10.517 4.721 1.00 95.44 182 GLN A C 1
ATOM 1415 O O . GLN A 1 182 ? -7.704 11.694 4.888 1.00 95.44 182 GLN A O 1
ATOM 1420 N N . GLU A 1 183 ? -8.455 9.749 5.720 1.00 96.19 183 GLU A N 1
ATOM 1421 C CA . GLU A 1 183 ? -8.607 10.220 7.095 1.00 96.19 183 GLU A CA 1
ATOM 1422 C C . GLU A 1 183 ? -8.246 9.133 8.112 1.00 96.19 183 GLU A C 1
ATOM 1424 O O . GLU A 1 183 ? -8.692 7.993 8.014 1.00 96.19 183 GLU A O 1
ATOM 1429 N N . VAL A 1 184 ? -7.471 9.504 9.135 1.00 97.00 184 VAL A N 1
ATOM 1430 C CA . VAL A 1 184 ? -7.163 8.636 10.277 1.00 97.00 184 VAL A CA 1
ATOM 1431 C C . VAL A 1 184 ? -7.712 9.269 11.550 1.00 97.00 184 VAL A C 1
ATOM 1433 O O . VAL A 1 184 ? -7.338 10.387 11.903 1.00 97.00 184 VAL A O 1
ATOM 1436 N N . ILE A 1 185 ? -8.550 8.522 12.266 1.00 97.88 185 ILE A N 1
ATOM 1437 C CA . ILE A 1 185 ? -9.063 8.859 13.594 1.00 97.88 185 ILE A CA 1
ATOM 1438 C C . ILE A 1 185 ? -8.486 7.826 14.559 1.00 97.88 185 ILE A C 1
ATOM 1440 O O . ILE A 1 185 ? -8.878 6.664 14.525 1.00 97.88 185 ILE A O 1
ATOM 1444 N N . ALA A 1 186 ? -7.529 8.230 15.392 1.00 97.50 186 ALA A N 1
ATOM 1445 C CA . ALA A 1 186 ? -6.817 7.319 16.283 1.00 97.50 186 ALA A CA 1
ATOM 1446 C C . ALA A 1 186 ? -6.936 7.747 17.749 1.00 97.50 186 ALA A C 1
ATOM 1448 O O . ALA A 1 186 ? -6.696 8.907 18.089 1.00 97.50 186 ALA A O 1
ATOM 1449 N N . GLU A 1 187 ? -7.278 6.791 18.607 1.00 97.56 187 GLU A N 1
ATOM 1450 C CA . GLU A 1 187 ? -7.231 6.927 20.061 1.00 97.56 187 GLU A CA 1
ATOM 1451 C C . GLU A 1 187 ? -5.824 6.616 20.612 1.00 97.56 187 GLU A C 1
ATOM 1453 O O . GLU A 1 187 ? -4.855 6.402 19.876 1.00 97.56 187 GLU A O 1
ATOM 1458 N N . GLU A 1 188 ? -5.688 6.615 21.941 1.00 94.50 188 GLU A N 1
ATOM 1459 C CA . GLU A 1 188 ? -4.423 6.303 22.604 1.00 94.50 188 GLU A CA 1
ATOM 1460 C C . GLU A 1 188 ? -3.913 4.898 22.242 1.00 94.50 188 GLU A C 1
ATOM 1462 O O . GLU A 1 188 ? -4.666 3.960 22.001 1.00 94.50 188 GLU A O 1
ATOM 1467 N N . ASN A 1 189 ? -2.591 4.729 22.231 1.00 96.00 189 ASN A N 1
ATOM 1468 C CA . ASN A 1 189 ? -1.923 3.440 22.012 1.00 96.00 189 ASN A CA 1
ATOM 1469 C C . ASN A 1 189 ? -2.186 2.749 20.661 1.00 96.00 189 ASN A C 1
ATOM 1471 O O . ASN A 1 189 ? -1.724 1.614 20.510 1.00 96.00 189 ASN A O 1
ATOM 1475 N N . ALA A 1 190 ? -2.870 3.393 19.708 1.00 96.75 190 ALA A N 1
ATOM 1476 C CA . ALA A 1 190 ? -3.068 2.884 18.353 1.00 96.75 190 ALA A CA 1
ATOM 1477 C C . ALA A 1 190 ? -1.736 2.748 17.589 1.00 96.75 190 ALA A C 1
ATOM 1479 O O . ALA A 1 190 ? -0.824 3.561 17.775 1.00 96.75 190 ALA A O 1
ATOM 1480 N N . ARG A 1 191 ? -1.589 1.710 16.747 1.00 96.62 191 ARG A N 1
ATOM 1481 C CA . ARG A 1 191 ? -0.297 1.381 16.098 1.00 96.62 191 ARG A CA 1
ATOM 1482 C C . ARG A 1 191 ? -0.433 0.896 14.662 1.00 96.62 191 ARG A C 1
ATOM 1484 O O . ARG A 1 191 ? -1.399 0.235 14.296 1.00 96.62 191 ARG A O 1
ATOM 1491 N N . ILE A 1 192 ? 0.618 1.138 13.888 1.00 95.88 192 ILE A N 1
ATOM 1492 C CA . ILE A 1 192 ? 0.903 0.417 12.647 1.00 95.88 192 ILE A CA 1
ATOM 1493 C C . ILE A 1 192 ? 2.159 -0.411 12.914 1.00 95.88 192 ILE A C 1
ATOM 1495 O O . ILE A 1 192 ? 3.235 0.140 13.149 1.00 95.88 192 ILE A O 1
ATOM 1499 N N . ASN A 1 193 ? 2.006 -1.729 12.927 1.00 94.00 193 ASN A N 1
ATOM 1500 C CA . ASN A 1 193 ? 3.075 -2.677 13.195 1.00 94.00 193 ASN A CA 1
ATOM 1501 C C . ASN A 1 193 ? 3.668 -3.142 11.863 1.00 94.00 193 ASN A C 1
ATOM 1503 O O . ASN A 1 193 ? 3.019 -3.876 11.121 1.00 94.00 193 ASN A O 1
ATOM 1507 N N . ILE A 1 194 ? 4.900 -2.719 11.581 1.00 90.62 194 ILE A N 1
ATOM 1508 C CA . ILE A 1 194 ? 5.700 -3.216 10.457 1.00 90.62 194 ILE A CA 1
ATOM 1509 C C . ILE A 1 194 ? 6.644 -4.273 11.020 1.00 90.62 194 ILE A C 1
ATOM 1511 O O . ILE A 1 194 ? 7.566 -3.954 11.773 1.00 90.62 194 ILE A O 1
ATOM 1515 N N . LEU A 1 195 ? 6.360 -5.530 10.709 1.00 87.00 195 LEU A N 1
ATOM 1516 C CA . LEU A 1 195 ? 6.994 -6.699 11.304 1.00 87.00 195 LEU A CA 1
ATOM 1517 C C . LEU A 1 195 ? 7.916 -7.396 10.286 1.00 87.00 195 LEU A C 1
ATOM 1519 O O . LEU A 1 195 ? 7.639 -7.367 9.080 1.00 87.00 195 LEU A O 1
ATOM 1523 N N . PRO A 1 196 ? 9.015 -8.023 10.746 1.00 79.19 196 PRO A N 1
ATOM 1524 C CA . PRO A 1 196 ? 9.941 -8.731 9.866 1.00 79.19 196 PRO A CA 1
ATOM 1525 C C . PRO A 1 196 ? 9.271 -9.946 9.221 1.00 79.19 196 PRO A C 1
ATOM 1527 O O . PRO A 1 196 ? 8.319 -10.503 9.769 1.00 79.19 196 PRO A O 1
ATOM 1530 N N . THR A 1 197 ? 9.794 -10.395 8.080 1.00 70.25 197 THR A N 1
ATOM 1531 C CA . THR A 1 197 ? 9.435 -11.704 7.521 1.00 70.25 197 THR A CA 1
ATOM 1532 C C . THR A 1 197 ? 9.685 -12.785 8.586 1.00 70.25 197 THR A C 1
ATOM 1534 O O . THR A 1 197 ? 10.778 -12.808 9.151 1.00 70.25 197 THR A O 1
ATOM 1537 N N . PRO A 1 198 ? 8.710 -13.665 8.883 1.00 67.00 198 PRO A N 1
ATOM 1538 C CA . PRO A 1 198 ? 8.812 -14.637 9.981 1.00 67.00 198 PRO A CA 1
ATOM 1539 C C . PRO A 1 198 ? 9.836 -15.760 9.730 1.00 67.00 198 PRO A C 1
ATOM 1541 O O . PRO A 1 198 ? 10.055 -16.608 10.594 1.00 67.00 198 PRO A O 1
ATOM 1544 N N . PHE A 1 199 ? 10.475 -15.774 8.556 1.00 64.06 199 PHE A N 1
ATOM 1545 C CA . PHE A 1 199 ? 11.409 -16.805 8.118 1.00 64.06 199 PHE A CA 1
ATOM 1546 C C . PHE A 1 199 ? 12.686 -16.182 7.546 1.00 64.06 199 PHE A C 1
ATOM 1548 O O . PHE A 1 199 ? 12.669 -15.093 6.968 1.00 64.06 199 PHE A O 1
ATOM 1555 N N . SER A 1 200 ? 13.813 -16.874 7.731 1.00 56.12 200 SER A N 1
ATOM 1556 C CA . SER A 1 200 ? 15.124 -16.423 7.260 1.00 56.12 200 SER A CA 1
ATOM 1557 C C . SER A 1 200 ? 15.198 -16.497 5.734 1.00 56.12 200 SER A C 1
ATOM 1559 O O . SER A 1 200 ? 15.232 -17.588 5.167 1.00 56.12 200 SER A O 1
ATOM 1561 N N . VAL A 1 201 ? 15.303 -15.337 5.079 1.00 56.91 201 VAL A N 1
ATOM 1562 C CA . VAL A 1 201 ? 15.519 -15.213 3.622 1.00 56.91 201 VAL A CA 1
ATOM 1563 C C . VAL A 1 201 ? 16.868 -15.777 3.153 1.00 56.91 201 VAL A C 1
ATOM 1565 O O . VAL A 1 201 ? 17.127 -15.864 1.961 1.00 56.91 201 VAL A O 1
ATOM 1568 N N . ASP A 1 202 ? 17.741 -16.179 4.079 1.00 57.78 202 ASP A N 1
ATOM 1569 C CA . ASP A 1 202 ? 19.055 -16.749 3.773 1.00 57.78 202 ASP A CA 1
ATOM 1570 C C . ASP A 1 202 ? 19.097 -18.273 3.987 1.00 57.78 202 ASP A C 1
ATOM 1572 O O . ASP A 1 202 ? 20.184 -18.849 4.031 1.00 57.78 202 ASP A O 1
ATOM 1576 N N . TYR A 1 203 ? 17.954 -18.948 4.183 1.00 58.03 203 TYR A N 1
ATOM 1577 C CA . TYR A 1 203 ? 17.904 -20.361 4.604 1.00 58.03 203 TYR A CA 1
ATOM 1578 C C . TYR A 1 203 ? 18.711 -20.641 5.893 1.00 58.03 203 TYR A C 1
ATOM 1580 O O . TYR A 1 203 ? 19.231 -21.742 6.082 1.00 58.03 203 TYR A O 1
ATOM 1588 N N . GLY A 1 204 ? 18.877 -19.636 6.761 1.00 52.81 204 GLY A N 1
ATOM 1589 C CA . GLY A 1 204 ? 19.736 -19.722 7.949 1.00 52.81 204 GLY A CA 1
ATOM 1590 C C . GLY A 1 204 ? 21.248 -19.633 7.675 1.00 52.81 204 GLY A C 1
ATOM 1591 O O . GLY A 1 204 ? 22.070 -19.955 8.529 1.00 52.81 204 GLY A O 1
ATOM 1592 N N . ALA A 1 205 ? 21.663 -19.208 6.476 1.00 51.97 205 ALA A N 1
ATOM 1593 C CA . ALA A 1 205 ? 23.079 -19.054 6.120 1.00 51.97 205 ALA A CA 1
ATOM 1594 C C . ALA A 1 205 ? 23.666 -17.666 6.463 1.00 51.97 205 ALA A C 1
ATOM 1596 O O . ALA A 1 205 ? 24.849 -17.416 6.210 1.00 51.97 205 ALA A O 1
ATOM 1597 N N . GLY A 1 206 ? 22.860 -16.758 7.023 1.00 49.34 206 GLY A N 1
ATOM 1598 C CA . GLY A 1 206 ? 23.258 -15.396 7.377 1.00 49.34 206 GLY A CA 1
ATOM 1599 C C . GLY A 1 206 ? 23.841 -15.270 8.795 1.00 49.34 206 GLY A C 1
ATOM 1600 O O . GLY A 1 206 ? 23.529 -16.063 9.679 1.00 49.34 206 GLY A O 1
ATOM 1601 N N . PRO A 1 207 ? 24.656 -14.234 9.079 1.00 44.19 207 PRO A N 1
ATOM 1602 C CA . PRO A 1 207 ? 25.221 -13.991 10.415 1.00 44.19 207 PRO A CA 1
ATOM 1603 C C . PRO A 1 207 ? 24.177 -13.568 11.470 1.00 44.19 207 PRO A C 1
ATOM 1605 O O . PRO A 1 207 ? 24.543 -13.342 12.621 1.00 44.19 207 PRO A O 1
ATOM 1608 N N . MET A 1 208 ? 22.906 -13.434 11.072 1.00 43.62 208 MET A N 1
ATOM 1609 C CA . MET A 1 208 ? 21.761 -13.043 11.903 1.00 43.62 208 MET A CA 1
ATOM 1610 C C . MET A 1 208 ? 20.865 -14.242 12.275 1.00 43.62 208 MET A C 1
ATOM 1612 O O . MET A 1 208 ? 19.702 -14.051 12.611 1.00 43.62 208 MET A O 1
ATOM 1616 N N . ASP A 1 209 ? 21.392 -15.469 12.235 1.00 43.31 209 ASP A N 1
ATOM 1617 C CA . ASP A 1 209 ? 20.749 -16.643 12.836 1.00 43.31 209 ASP A CA 1
ATOM 1618 C C . ASP A 1 209 ? 21.100 -16.699 14.332 1.00 43.31 209 ASP A C 1
ATOM 1620 O O . ASP A 1 209 ? 22.191 -17.112 14.739 1.00 43.31 209 ASP A O 1
ATOM 1624 N N . GLY A 1 210 ? 20.186 -16.230 15.178 1.00 42.12 210 GLY A N 1
ATOM 1625 C CA . GLY A 1 210 ? 20.387 -16.184 16.622 1.00 42.12 210 GLY A CA 1
ATOM 1626 C C . GLY A 1 210 ? 19.096 -15.899 17.386 1.00 42.12 210 GLY A C 1
ATOM 1627 O O . GLY A 1 210 ? 18.107 -15.508 16.779 1.00 42.12 210 GLY A O 1
ATOM 1628 N N . PRO A 1 211 ? 19.088 -16.067 18.720 1.00 41.19 211 PRO A N 1
ATOM 1629 C CA . PRO A 1 211 ? 17.901 -15.948 19.580 1.00 41.19 211 PRO A CA 1
ATOM 1630 C C . PRO A 1 211 ? 17.207 -14.572 19.567 1.00 41.19 211 PRO A C 1
ATOM 1632 O O . PRO A 1 211 ? 16.171 -14.425 20.206 1.00 41.19 211 PRO A O 1
ATOM 1635 N N . ASP A 1 212 ? 17.756 -13.590 18.849 1.00 44.94 212 ASP A N 1
ATOM 1636 C CA . ASP A 1 212 ? 17.152 -12.276 18.606 1.00 44.94 212 ASP A CA 1
ATOM 1637 C C . ASP A 1 212 ? 16.296 -12.235 17.320 1.00 44.94 212 ASP A C 1
ATOM 1639 O O . ASP A 1 212 ? 15.560 -11.276 17.097 1.00 44.94 212 ASP A O 1
ATOM 1643 N N . GLY A 1 213 ? 16.371 -13.273 16.480 1.00 41.53 213 GLY A N 1
ATOM 1644 C CA . GLY A 1 213 ? 15.445 -13.546 15.383 1.00 41.53 213 GLY A CA 1
ATOM 1645 C C . GLY A 1 213 ? 14.475 -14.643 15.808 1.00 41.53 213 GLY A C 1
ATOM 1646 O O . GLY A 1 213 ? 14.749 -15.824 15.615 1.00 41.53 213 GLY A O 1
ATOM 1647 N N . ILE A 1 214 ? 13.370 -14.272 16.450 1.00 29.19 214 ILE A N 1
ATOM 1648 C CA . ILE A 1 214 ? 12.301 -15.213 16.816 1.00 29.19 214 ILE A CA 1
ATOM 1649 C C . ILE A 1 214 ? 11.119 -14.988 15.846 1.00 29.19 214 ILE A C 1
ATOM 1651 O O . ILE A 1 214 ? 10.884 -13.823 15.520 1.00 29.19 214 ILE A O 1
ATOM 1655 N N . PRO A 1 215 ? 10.434 -16.059 15.376 1.00 45.94 215 PRO A N 1
ATOM 1656 C CA . PRO A 1 215 ? 9.403 -16.025 14.324 1.00 45.94 215 PRO A CA 1
ATOM 1657 C C . PRO A 1 215 ? 8.300 -14.975 14.488 1.00 45.94 215 PRO A C 1
ATOM 1659 O O . PRO A 1 215 ? 7.880 -14.742 15.647 1.00 45.94 215 PRO A O 1
#

pLDDT: mean 81.39, std 20.43, range [29.19, 98.69]

Sequence (215 aa):
MTTLLNNLQDTSDFNSASFQNSEFYALAQALGHDLEKLSEGEECCTYIEIPTLEEARDLLSRATPEERVVRQQTFFHPAIAMRHRLGQGLHDRGEAMVFANGTLDPADKHSQSNHLPMHVKAISVAQKTIHSGETWDVSVRGDIWGFDEMEELYAMVNVGTLILENGASIAIQGNVFSLVCQEVIAEENARINILPTPFSVDYGAGPMDGPDGIP

Radius of gyration: 21.55 Å; chains: 1; bounding box: 72×61×41 Å